Protein AF-A0A7H4MBS5-F1 (afdb_monomer_lite)

Sequence (198 aa):
MGRHHNPEFTMLEWYRPCYDMYRLINEVDDLLQQVLECQPAESLSYQQAFQRHLDIDPLSADKTQLREVAAKLDLSNIADTEEDRDTLLQLLFTMGVEPHIGKDRPTFIYHFPATQASLAQISPEDHRVAERFEVYYKGIELANGFHELTDAREQRLRFEQDNRKRAARGLPQQPIDKQPAGGTRGGPAGLLRRGAGR

Radius of gyration: 17.39 Å; chains: 1; bounding box: 42×38×39 Å

Foldseek 3Di:
DDLQDDPDFDKDKDWAFQDALVNVVVVVQVVCCVPVVADREAEDELQRLCCVFQVDGLLPDDLVRLLVSCVVLVNNVPSVPDPDSVVSSVVCCLRTRLVPPQERHKYKYAFDALLPQLQFDQDPVDNRTTQKIWIDHNSDTFKIKHQGDQPPVVNVVVLVVVQVVCVVVVHDRDDDDPDDPDDDDGGIIMMIGTDDND

Structure (mmCIF, N/CA/C/O backbone):
data_AF-A0A7H4MBS5-F1
#
_entry.id   AF-A0A7H4MBS5-F1
#
loop_
_atom_site.group_PDB
_atom_site.id
_atom_site.type_symbol
_atom_site.label_atom_id
_atom_site.label_alt_id
_atom_site.label_comp_id
_atom_site.label_asym_id
_atom_site.label_entity_id
_atom_site.label_seq_id
_atom_site.pdbx_PDB_ins_code
_atom_site.Cartn_x
_atom_site.Cartn_y
_atom_site.Cartn_z
_atom_site.occupancy
_atom_site.B_iso_or_equiv
_atom_site.auth_seq_id
_atom_site.auth_comp_id
_atom_site.auth_asym_id
_atom_site.auth_atom_id
_atom_site.pdbx_PDB_model_num
ATOM 1 N N . MET A 1 1 ? 12.861 -13.529 15.515 1.00 50.81 1 MET A N 1
ATOM 2 C CA . MET A 1 1 ? 11.433 -13.913 15.505 1.00 50.81 1 MET A CA 1
ATOM 3 C C . MET A 1 1 ? 10.664 -12.830 16.239 1.00 50.81 1 MET A C 1
ATOM 5 O O . MET A 1 1 ? 10.980 -12.583 17.395 1.00 50.81 1 MET A O 1
ATOM 9 N N . GLY A 1 2 ? 9.778 -12.101 15.558 1.00 58.81 2 GLY A N 1
ATOM 10 C CA . GLY A 1 2 ? 9.025 -10.988 16.154 1.00 58.81 2 GLY A CA 1
ATOM 11 C C . GLY A 1 2 ? 7.661 -11.434 16.682 1.00 58.81 2 GLY A C 1
ATOM 12 O O . GLY A 1 2 ? 7.166 -12.480 16.277 1.00 58.81 2 GLY A O 1
ATOM 13 N N . ARG A 1 3 ? 7.022 -10.606 17.522 1.00 68.88 3 ARG A N 1
ATOM 14 C CA . ARG A 1 3 ? 5.700 -10.862 18.143 1.00 68.88 3 ARG A CA 1
ATOM 15 C C . ARG A 1 3 ? 4.611 -11.302 17.157 1.00 68.88 3 ARG A C 1
ATOM 17 O O . ARG A 1 3 ? 3.683 -11.998 17.543 1.00 68.88 3 ARG A O 1
ATOM 24 N N . HIS A 1 4 ? 4.734 -10.901 15.896 1.00 71.94 4 HIS A N 1
ATOM 25 C CA . HIS A 1 4 ? 3.732 -11.135 14.867 1.00 71.94 4 HIS A CA 1
ATOM 26 C C . HIS A 1 4 ? 4.207 -12.055 13.724 1.00 71.94 4 HIS A C 1
ATOM 28 O O . HIS A 1 4 ? 3.550 -12.124 12.684 1.00 71.94 4 HIS A O 1
ATOM 34 N N . HIS A 1 5 ? 5.350 -12.731 13.865 1.00 70.44 5 HIS A N 1
ATOM 35 C CA . HIS A 1 5 ? 5.944 -13.540 12.797 1.00 70.44 5 HIS A CA 1
ATOM 36 C C . HIS A 1 5 ? 6.354 -14.919 13.315 1.00 70.44 5 HIS A C 1
ATOM 38 O O . HIS A 1 5 ? 7.262 -15.021 14.140 1.00 70.44 5 HIS A O 1
ATOM 44 N N . ASN A 1 6 ? 5.710 -15.960 12.784 1.00 73.75 6 ASN A N 1
ATOM 45 C CA . ASN A 1 6 ? 6.055 -17.363 13.001 1.00 73.75 6 ASN A CA 1
ATOM 46 C C . ASN A 1 6 ? 6.540 -17.958 11.661 1.00 73.75 6 ASN A C 1
ATOM 48 O O . ASN A 1 6 ? 5.945 -17.625 10.634 1.00 73.75 6 ASN A O 1
ATOM 52 N N . PRO A 1 7 ? 7.605 -18.787 11.626 1.00 77.75 7 PRO A N 1
ATOM 53 C CA . PRO A 1 7 ? 8.106 -19.384 10.383 1.00 77.75 7 PRO A CA 1
ATOM 54 C C . PRO A 1 7 ? 7.065 -20.258 9.677 1.00 77.75 7 PRO A C 1
ATOM 56 O O . PRO A 1 7 ? 7.097 -20.362 8.457 1.00 77.75 7 PRO A O 1
ATOM 59 N N . GLU A 1 8 ? 6.117 -20.816 10.430 1.00 82.50 8 GLU A N 1
ATOM 60 C CA . GLU A 1 8 ? 4.941 -21.510 9.911 1.00 82.50 8 GLU A CA 1
ATOM 61 C C . GLU A 1 8 ? 3.680 -20.769 10.366 1.00 82.50 8 GLU A C 1
ATOM 63 O O . GLU A 1 8 ? 3.522 -20.442 11.544 1.00 82.50 8 GLU A O 1
ATOM 68 N N . PHE A 1 9 ? 2.771 -20.483 9.441 1.00 81.44 9 PHE A N 1
ATOM 69 C CA . PHE A 1 9 ? 1.493 -19.841 9.734 1.00 81.44 9 PHE A CA 1
ATOM 70 C C . PHE A 1 9 ? 0.415 -20.417 8.819 1.00 81.44 9 PHE A C 1
ATOM 72 O O . PHE A 1 9 ? 0.700 -20.864 7.711 1.00 81.44 9 PHE A O 1
ATOM 79 N N . THR A 1 10 ? -0.831 -20.422 9.289 1.00 82.94 10 THR A N 1
ATOM 80 C CA . THR A 1 10 ? -1.974 -20.767 8.434 1.00 82.94 10 THR A CA 1
ATOM 81 C C . THR A 1 10 ? -2.349 -19.546 7.598 1.00 82.94 10 THR A C 1
ATOM 83 O O . THR A 1 10 ? -2.124 -18.412 8.016 1.00 82.94 10 THR A O 1
ATOM 86 N N . MET A 1 11 ? -2.849 -19.754 6.388 1.00 86.62 11 MET A N 1
ATOM 87 C CA . MET A 1 11 ? -3.176 -18.686 5.449 1.00 86.62 11 MET A CA 1
ATOM 88 C C . MET A 1 11 ? -4.535 -18.981 4.829 1.00 86.62 11 MET A C 1
ATOM 90 O O . MET A 1 11 ? -4.809 -20.126 4.474 1.00 86.62 11 MET A O 1
ATOM 94 N N . LEU A 1 12 ? -5.386 -17.962 4.730 1.00 87.75 12 LEU A N 1
ATOM 95 C CA . LEU A 1 12 ? -6.642 -18.039 3.996 1.00 87.75 12 LEU A CA 1
ATOM 96 C C . LEU A 1 12 ? -6.453 -17.284 2.683 1.00 87.75 12 LEU A C 1
ATOM 98 O O . LEU A 1 12 ? -6.251 -16.071 2.691 1.00 87.75 12 LEU A O 1
ATOM 102 N N . GLU A 1 13 ? -6.508 -18.012 1.576 1.00 88.88 13 GLU A N 1
ATOM 103 C CA . GLU A 1 13 ? -6.382 -17.459 0.234 1.00 88.88 13 GLU A CA 1
ATOM 104 C C . GLU A 1 13 ? -7.544 -17.930 -0.633 1.00 88.88 13 GLU A C 1
ATOM 106 O O . GLU A 1 13 ? -7.902 -19.111 -0.620 1.00 88.88 13 GLU A O 1
ATOM 111 N N . TRP A 1 14 ? -8.165 -17.001 -1.355 1.00 90.12 14 TRP A N 1
ATOM 112 C CA . TRP A 1 14 ? -9.220 -17.319 -2.310 1.00 90.12 14 TRP A CA 1
ATOM 113 C C . TRP A 1 14 ? -9.209 -16.357 -3.491 1.00 90.12 14 TRP A C 1
ATOM 115 O O . TRP A 1 14 ? -8.645 -15.264 -3.432 1.00 90.12 14 TRP A O 1
ATOM 125 N N . TYR A 1 15 ? -9.867 -16.796 -4.561 1.00 89.75 15 TYR A N 1
ATOM 126 C CA . TYR A 1 15 ? -9.920 -16.103 -5.838 1.00 89.75 15 TYR A CA 1
ATOM 127 C C . TYR A 1 15 ? -11.370 -15.914 -6.278 1.00 89.75 15 TYR A C 1
ATOM 129 O O . TYR A 1 15 ? -12.174 -16.852 -6.224 1.00 89.75 15 TYR A O 1
ATOM 137 N N . ARG A 1 16 ? -11.701 -14.711 -6.754 1.00 90.44 16 ARG A N 1
ATOM 138 C CA . ARG A 1 16 ? -13.018 -14.379 -7.311 1.00 90.44 16 ARG A CA 1
ATOM 139 C C . ARG A 1 16 ? -12.905 -14.010 -8.792 1.00 90.44 16 ARG A C 1
ATOM 141 O O . ARG A 1 16 ? -12.503 -12.891 -9.109 1.00 90.44 16 ARG A O 1
ATOM 148 N N . PRO A 1 17 ? -13.258 -14.921 -9.718 1.00 88.44 17 PRO A N 1
ATOM 149 C CA . PRO A 1 17 ? -13.357 -14.584 -11.134 1.00 88.44 17 PRO A CA 1
ATOM 150 C C . PRO A 1 17 ? -14.356 -13.446 -11.361 1.00 88.44 17 PRO A C 1
ATOM 152 O O . PRO A 1 17 ? -15.422 -13.420 -10.743 1.00 88.44 17 PRO A O 1
ATOM 155 N N . CYS A 1 18 ? -14.025 -12.533 -12.276 1.00 87.12 18 CYS A N 1
ATOM 156 C CA . CYS A 1 18 ? -14.874 -11.397 -12.661 1.00 87.12 18 CYS A CA 1
ATOM 157 C C . CYS A 1 18 ? -15.152 -10.373 -11.542 1.00 87.12 18 CYS A C 1
ATOM 159 O O . CYS A 1 18 ? -16.056 -9.547 -11.693 1.00 87.12 18 CYS A O 1
ATOM 161 N N . TYR A 1 19 ? -14.416 -10.419 -10.430 1.00 90.62 19 TYR A N 1
ATOM 162 C CA . TYR A 1 19 ? -14.436 -9.354 -9.430 1.00 90.62 19 TYR A CA 1
ATOM 163 C C . TYR A 1 19 ? -13.373 -8.317 -9.777 1.00 90.62 19 TYR A C 1
ATOM 165 O O . TYR A 1 19 ? -12.238 -8.670 -10.083 1.00 90.62 19 TYR A O 1
ATOM 173 N N . ASP A 1 20 ? -13.755 -7.046 -9.699 1.00 91.81 20 ASP A N 1
ATOM 174 C CA . ASP A 1 20 ? -12.794 -5.956 -9.580 1.00 91.81 20 ASP A CA 1
ATOM 175 C C . ASP A 1 20 ? -12.269 -5.866 -8.133 1.00 91.81 20 ASP A C 1
ATOM 177 O O . ASP A 1 20 ? -12.761 -6.538 -7.215 1.00 91.81 20 ASP A O 1
ATOM 181 N N . MET A 1 21 ? -11.258 -5.021 -7.928 1.00 94.19 21 MET A N 1
ATOM 182 C CA . MET A 1 21 ? -10.643 -4.807 -6.619 1.00 94.19 21 MET A CA 1
ATOM 183 C C . MET A 1 21 ? -11.664 -4.381 -5.549 1.00 94.19 21 MET A C 1
ATOM 185 O O . MET A 1 21 ? -11.605 -4.859 -4.418 1.00 94.19 21 MET A O 1
ATOM 189 N N . TYR A 1 22 ? -12.623 -3.518 -5.890 1.00 95.56 22 TYR A N 1
ATOM 190 C CA . TYR A 1 22 ? -13.582 -2.959 -4.933 1.00 95.56 22 TYR A CA 1
ATOM 191 C C . TYR A 1 22 ? -14.616 -3.984 -4.471 1.00 95.56 22 TYR A C 1
ATOM 193 O O . TYR A 1 22 ? -14.958 -4.033 -3.291 1.00 95.56 22 TYR A O 1
ATOM 201 N N . ARG A 1 23 ? -15.089 -4.849 -5.373 1.00 96.31 23 ARG A N 1
ATOM 202 C CA . ARG A 1 23 ? -15.963 -5.971 -5.008 1.00 96.31 23 ARG A CA 1
ATOM 203 C C . ARG A 1 23 ? -15.265 -6.940 -4.066 1.00 96.31 23 ARG A C 1
ATOM 205 O O . ARG A 1 23 ? -15.908 -7.437 -3.145 1.00 96.31 23 ARG A O 1
ATOM 212 N N . LEU A 1 24 ? -13.970 -7.190 -4.275 1.00 95.25 24 LEU A N 1
ATOM 213 C CA . LEU A 1 24 ? -13.194 -8.011 -3.351 1.00 95.25 24 LEU A CA 1
ATOM 214 C C . LEU A 1 24 ? -13.004 -7.307 -1.999 1.00 95.25 24 LEU A C 1
ATOM 216 O O . LEU A 1 24 ? -13.194 -7.953 -0.976 1.00 95.25 24 LEU A O 1
ATOM 220 N N . ILE A 1 25 ? -12.716 -5.999 -1.970 1.00 96.38 25 ILE A N 1
ATOM 221 C CA . ILE A 1 25 ? -12.652 -5.214 -0.720 1.00 96.38 25 ILE A CA 1
ATOM 222 C C . ILE A 1 25 ? -13.954 -5.351 0.080 1.00 96.38 25 ILE A C 1
ATOM 224 O O . ILE A 1 25 ? -13.894 -5.653 1.268 1.00 96.38 25 ILE A O 1
ATOM 228 N N . ASN A 1 26 ? -15.115 -5.206 -0.566 1.00 97.44 26 ASN A N 1
ATOM 229 C CA . ASN A 1 26 ? -16.414 -5.341 0.103 1.00 97.44 26 ASN A CA 1
ATOM 230 C C . ASN A 1 26 ? -16.619 -6.747 0.692 1.00 97.44 26 ASN A C 1
ATOM 232 O O . ASN A 1 26 ? -17.060 -6.878 1.827 1.00 97.44 26 ASN A O 1
ATOM 236 N N . GLU A 1 27 ? -16.251 -7.803 -0.042 1.00 97.00 27 GLU A N 1
ATOM 237 C CA . GLU A 1 27 ? -16.343 -9.178 0.469 1.00 97.00 27 GLU A CA 1
ATOM 238 C C . GLU A 1 27 ? -15.411 -9.416 1.670 1.00 97.00 27 GLU A C 1
ATOM 240 O O . GLU A 1 27 ? -15.764 -10.127 2.613 1.00 97.00 27 GLU A O 1
ATOM 245 N N . VAL A 1 28 ? -14.219 -8.815 1.658 1.00 96.44 28 VAL A N 1
ATOM 246 C CA . VAL A 1 28 ? -13.302 -8.875 2.802 1.00 96.44 28 VAL A CA 1
ATOM 247 C C . VAL A 1 28 ? -13.860 -8.092 3.985 1.00 96.44 28 VAL A C 1
ATOM 249 O O . VAL A 1 28 ? -13.758 -8.575 5.109 1.00 96.44 28 VAL A O 1
ATOM 252 N N . ASP A 1 29 ? -14.462 -6.925 3.759 1.00 97.88 29 ASP A N 1
ATOM 253 C CA . ASP A 1 29 ? -15.105 -6.137 4.812 1.00 97.88 29 ASP A CA 1
ATOM 254 C C . ASP A 1 29 ? -16.247 -6.922 5.479 1.00 97.88 29 ASP A C 1
ATOM 256 O O . ASP A 1 29 ? -16.271 -7.041 6.704 1.00 97.88 29 ASP A O 1
ATOM 260 N N . ASP A 1 30 ? -17.116 -7.565 4.692 1.00 97.88 30 ASP A N 1
ATOM 261 C CA . ASP A 1 30 ? -18.184 -8.435 5.205 1.00 97.88 30 ASP A CA 1
ATOM 262 C C . ASP A 1 30 ? -17.620 -9.569 6.082 1.00 97.88 30 ASP A C 1
ATOM 264 O O . ASP A 1 30 ? -18.109 -9.826 7.188 1.00 97.88 30 ASP A O 1
ATOM 268 N N . LEU A 1 31 ? -16.544 -10.226 5.628 1.00 96.50 31 LEU A N 1
ATOM 269 C CA . LEU A 1 31 ? -15.873 -11.276 6.397 1.00 96.50 31 LEU A CA 1
ATOM 270 C C . LEU A 1 31 ? -15.281 -10.739 7.709 1.00 96.50 31 LEU A C 1
ATOM 272 O O . LEU A 1 31 ? -15.396 -11.391 8.750 1.00 96.50 31 LEU A O 1
ATOM 276 N N . LEU A 1 32 ? -14.624 -9.576 7.672 1.00 96.00 32 LEU A N 1
ATOM 277 C CA . LEU A 1 32 ? -14.022 -8.963 8.856 1.00 96.00 32 LEU A CA 1
ATOM 278 C C . LEU A 1 32 ? -15.092 -8.566 9.872 1.00 96.00 32 LEU A C 1
ATOM 280 O O . LEU A 1 32 ? -14.932 -8.877 11.051 1.00 96.00 32 LEU A O 1
ATOM 284 N N . GLN A 1 33 ? -16.197 -7.968 9.429 1.00 97.50 33 GLN A N 1
ATOM 285 C CA . GLN A 1 33 ? -17.331 -7.639 10.294 1.00 97.50 33 GLN A CA 1
ATOM 286 C C . GLN A 1 33 ? -17.930 -8.894 10.934 1.00 97.50 33 GLN A C 1
ATOM 288 O O . GLN A 1 33 ? -18.164 -8.911 12.141 1.00 97.50 33 GLN A O 1
ATOM 293 N N . GLN A 1 34 ? -18.115 -9.969 10.162 1.00 97.38 34 GLN A N 1
ATOM 294 C CA . GLN A 1 34 ? -18.684 -11.216 10.673 1.00 97.38 34 GLN A CA 1
ATOM 295 C C . GLN A 1 34 ? -17.778 -11.909 11.702 1.00 97.38 34 GLN A C 1
ATOM 297 O O . GLN A 1 34 ? -18.274 -12.467 12.677 1.00 97.38 34 GLN A O 1
ATOM 302 N N . VAL A 1 35 ? -16.461 -11.924 11.479 1.00 96.19 35 VAL A N 1
ATOM 303 C CA . VAL A 1 35 ? -15.518 -12.677 12.327 1.00 96.19 35 VAL A CA 1
ATOM 304 C C . VAL A 1 35 ? -15.020 -11.857 13.518 1.00 96.19 35 VAL A C 1
ATOM 306 O O . VAL A 1 35 ? -14.762 -12.424 14.578 1.00 96.19 35 VAL A O 1
ATOM 309 N N . LEU A 1 36 ? -14.843 -10.545 13.349 1.00 94.88 36 LEU A N 1
ATOM 310 C CA . LEU A 1 36 ? -14.283 -9.656 14.372 1.00 94.88 36 LEU A CA 1
ATOM 311 C C . LEU A 1 36 ? -15.345 -8.836 15.115 1.00 94.88 36 LEU A C 1
ATOM 313 O O . LEU A 1 36 ? -14.981 -8.114 16.043 1.00 94.88 36 LEU A O 1
ATOM 317 N N . GLU A 1 37 ? -16.614 -8.912 14.697 1.00 95.69 37 GLU A N 1
ATOM 318 C CA . GLU A 1 37 ? -17.735 -8.129 15.241 1.00 95.69 37 GLU A CA 1
ATOM 319 C C . GLU A 1 37 ? -17.436 -6.615 15.267 1.00 95.69 37 GLU A C 1
ATOM 321 O O . GLU A 1 37 ? -17.775 -5.892 16.207 1.00 95.69 37 GLU A O 1
ATOM 326 N N . CYS A 1 38 ? -16.740 -6.124 14.237 1.00 95.56 38 CYS A N 1
ATOM 327 C CA . CYS A 1 38 ? -16.319 -4.731 14.127 1.00 95.56 38 CYS A CA 1
ATOM 328 C C . CYS A 1 38 ? -17.279 -3.887 13.274 1.00 95.56 38 CYS A C 1
ATOM 330 O O . CYS A 1 38 ? -18.164 -4.397 12.595 1.00 95.56 38 CYS A O 1
ATOM 332 N N . GLN A 1 39 ? -17.089 -2.566 13.308 1.00 97.12 39 GLN A N 1
ATOM 333 C CA . GLN A 1 39 ? -17.772 -1.646 12.394 1.00 97.12 39 GLN A CA 1
ATOM 334 C C . GLN A 1 39 ? -17.278 -1.837 10.946 1.00 97.12 39 GLN A C 1
ATOM 336 O O . GLN A 1 39 ? -16.140 -2.290 10.773 1.00 97.12 39 GLN A O 1
ATOM 341 N N . PRO A 1 40 ? -18.073 -1.425 9.936 1.00 98.12 40 PRO A N 1
ATOM 342 C CA . PRO A 1 40 ? -17.638 -1.397 8.543 1.00 98.12 40 PRO A CA 1
ATOM 343 C C . PRO A 1 40 ? -16.321 -0.649 8.376 1.00 98.12 40 PRO A C 1
ATOM 345 O O . PRO A 1 40 ? -16.096 0.385 9.028 1.00 98.12 40 PRO A O 1
ATOM 348 N N . ALA A 1 41 ? -15.462 -1.173 7.511 1.00 98.00 41 ALA A N 1
ATOM 349 C CA . ALA A 1 41 ? -14.137 -0.628 7.308 1.00 98.00 41 ALA A CA 1
ATOM 350 C C . ALA A 1 41 ? -14.163 0.775 6.683 1.00 98.00 41 ALA A C 1
ATOM 352 O O . ALA A 1 41 ? -15.051 1.158 5.922 1.00 98.00 41 ALA A O 1
ATOM 353 N N . GLU A 1 42 ? -13.135 1.560 6.987 1.00 97.94 42 GLU A N 1
ATOM 354 C CA . GLU A 1 42 ? -12.800 2.741 6.195 1.00 97.94 42 GLU A CA 1
ATOM 355 C C . GLU A 1 42 ? -11.952 2.326 4.988 1.00 97.94 42 GLU A C 1
ATOM 357 O O . GLU A 1 42 ? -11.174 1.379 5.073 1.00 97.94 42 GLU A O 1
ATOM 362 N N . SER A 1 43 ? -12.065 3.048 3.874 1.00 97.94 43 SER A N 1
ATOM 363 C CA . SER A 1 43 ? -11.209 2.856 2.700 1.00 97.94 43 SER A CA 1
ATOM 364 C C . SER A 1 43 ? -10.538 4.167 2.313 1.00 97.94 43 SER A C 1
ATOM 366 O O . SER A 1 43 ? -11.210 5.190 2.185 1.00 97.94 43 SER A O 1
ATOM 368 N N . LEU A 1 44 ? -9.221 4.131 2.109 1.00 98.12 44 LEU A N 1
ATOM 369 C CA . LEU A 1 44 ? -8.410 5.259 1.653 1.00 98.12 44 LEU A CA 1
ATOM 370 C C . LEU A 1 44 ? -7.496 4.809 0.520 1.00 98.12 44 LEU A C 1
ATOM 372 O O . LEU A 1 44 ? -6.912 3.727 0.582 1.00 98.12 44 LEU A O 1
ATOM 376 N N . SER A 1 45 ? -7.309 5.651 -0.495 1.00 98.56 45 SER A N 1
ATOM 377 C CA . SER A 1 45 ? -6.206 5.408 -1.423 1.00 98.56 45 SER A CA 1
ATOM 378 C C . SER A 1 45 ? -4.865 5.628 -0.715 1.00 98.56 45 SER A C 1
ATOM 380 O O . SER A 1 45 ? -4.763 6.415 0.230 1.00 98.56 45 SER A O 1
ATOM 382 N N . TYR A 1 46 ? -3.806 4.981 -1.198 1.00 98.56 46 TYR A N 1
ATOM 383 C CA . TYR A 1 46 ? -2.441 5.174 -0.714 1.00 98.56 46 TYR A CA 1
ATOM 384 C C . TYR A 1 46 ? -2.055 6.658 -0.745 1.00 98.56 46 TYR A C 1
ATOM 386 O O . TYR A 1 46 ? -1.502 7.194 0.213 1.00 98.56 46 TYR A O 1
ATOM 394 N N . GLN A 1 47 ? -2.444 7.352 -1.818 1.00 98.62 47 GLN A N 1
ATOM 395 C CA . GLN A 1 47 ? -2.254 8.791 -1.962 1.00 98.62 47 GLN A CA 1
ATOM 396 C C . GLN A 1 47 ? -2.969 9.587 -0.861 1.00 98.62 47 GLN A C 1
ATOM 398 O O . GLN A 1 47 ? -2.345 10.417 -0.204 1.00 98.62 47 GLN A O 1
ATOM 403 N N . GLN A 1 48 ? -4.256 9.312 -0.624 1.00 98.62 48 GLN A N 1
ATOM 404 C CA . GLN A 1 48 ? -5.042 9.992 0.409 1.00 98.62 48 GLN A CA 1
ATOM 405 C C . GLN A 1 48 ? -4.498 9.725 1.813 1.00 98.62 48 GLN A C 1
ATOM 407 O O . GLN A 1 48 ? -4.512 10.625 2.651 1.00 98.62 48 GLN A O 1
ATOM 412 N N . ALA A 1 49 ? -4.009 8.513 2.077 1.00 98.44 49 ALA A N 1
ATOM 413 C CA . ALA A 1 49 ? -3.435 8.153 3.366 1.00 98.44 49 ALA A CA 1
ATOM 414 C C . ALA A 1 49 ? -2.156 8.958 3.659 1.00 98.44 49 ALA A C 1
ATOM 416 O O . ALA A 1 49 ? -2.023 9.532 4.740 1.00 98.44 49 ALA A O 1
ATOM 417 N N . PHE A 1 50 ? -1.258 9.087 2.678 1.00 98.62 50 PHE A N 1
ATOM 418 C CA . PHE A 1 50 ? -0.076 9.945 2.804 1.00 98.62 50 PHE A CA 1
ATOM 419 C C . PHE A 1 50 ? -0.437 11.423 2.949 1.00 98.62 50 PHE A C 1
ATOM 421 O O . PHE A 1 50 ? 0.093 12.090 3.831 1.00 98.62 50 PHE A O 1
ATOM 428 N N . GLN A 1 51 ? -1.368 11.935 2.145 1.00 98.44 51 GLN A N 1
ATOM 429 C CA . GLN A 1 51 ? -1.794 13.333 2.250 1.00 98.44 51 GLN A CA 1
ATOM 430 C C . GLN A 1 51 ? -2.395 13.632 3.626 1.00 98.44 51 GLN A C 1
ATOM 432 O O . GLN A 1 51 ? -2.079 14.647 4.236 1.00 98.44 51 GLN A O 1
ATOM 437 N N . ARG A 1 52 ? -3.222 12.723 4.152 1.00 98.25 52 ARG A N 1
ATOM 438 C CA . ARG A 1 52 ? -3.881 12.889 5.451 1.00 98.25 52 ARG A CA 1
ATOM 439 C C . ARG A 1 52 ? -2.909 12.858 6.628 1.00 98.25 52 ARG A C 1
ATOM 441 O O . ARG A 1 52 ? -3.108 13.606 7.580 1.00 98.25 52 ARG A O 1
ATOM 448 N N . HIS A 1 53 ? -1.919 11.967 6.603 1.00 97.88 53 HIS A N 1
ATOM 449 C CA . HIS A 1 53 ? -1.076 11.699 7.774 1.00 97.88 53 HIS A CA 1
ATOM 450 C C . HIS A 1 53 ? 0.320 12.319 7.696 1.00 97.88 53 HIS A C 1
ATOM 452 O O . HIS A 1 53 ? 0.936 12.540 8.734 1.00 97.88 53 HIS A O 1
ATOM 458 N N . LEU A 1 54 ? 0.809 12.612 6.491 1.00 97.81 54 LEU A N 1
ATOM 459 C CA . LEU A 1 54 ? 2.170 13.087 6.238 1.00 97.81 54 LEU A CA 1
ATOM 460 C C . LEU A 1 54 ? 2.232 14.380 5.417 1.00 97.81 54 LEU A C 1
ATOM 462 O O . LEU A 1 54 ? 3.331 14.888 5.202 1.00 97.81 54 LEU A O 1
ATOM 466 N N . ASP A 1 55 ? 1.084 14.911 4.981 1.00 97.88 55 ASP A N 1
ATOM 467 C CA . ASP A 1 55 ? 0.979 16.149 4.195 1.00 97.88 55 ASP A CA 1
ATOM 468 C C . ASP A 1 55 ? 1.871 16.138 2.938 1.00 97.88 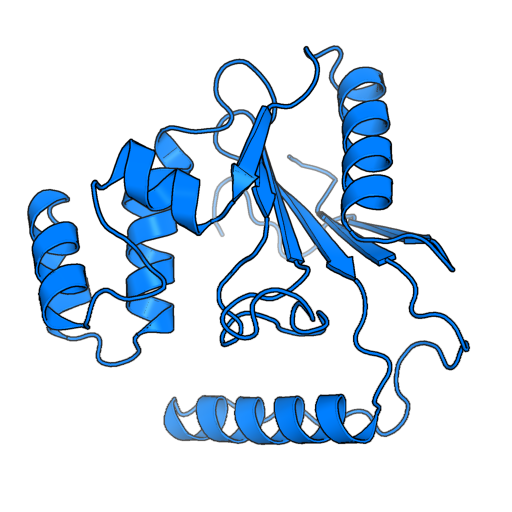55 ASP A C 1
ATOM 470 O O . ASP A 1 55 ? 2.556 17.102 2.597 1.00 97.88 55 ASP A O 1
ATOM 474 N N . ILE A 1 56 ? 1.913 14.989 2.258 1.00 98.00 56 ILE A N 1
ATOM 475 C CA . ILE A 1 56 ? 2.716 14.781 1.052 1.00 98.00 56 ILE A CA 1
ATOM 476 C C . ILE A 1 56 ? 1.967 13.901 0.053 1.00 98.00 56 ILE A C 1
ATOM 478 O O . ILE A 1 56 ? 1.219 13.002 0.431 1.00 98.00 56 ILE A O 1
ATOM 482 N N . ASP A 1 57 ? 2.177 14.147 -1.240 1.00 98.31 57 ASP A N 1
ATOM 483 C CA . ASP A 1 57 ? 1.666 13.288 -2.306 1.00 98.31 57 ASP A CA 1
ATOM 484 C C . ASP A 1 57 ? 2.728 12.242 -2.707 1.00 98.31 57 ASP A C 1
ATOM 486 O O . ASP A 1 57 ? 3.732 12.591 -3.337 1.00 98.31 57 ASP A O 1
ATOM 490 N N . PRO A 1 58 ? 2.523 10.947 -2.403 1.00 97.81 58 PRO A N 1
ATOM 491 C CA . PRO A 1 58 ? 3.498 9.898 -2.679 1.00 97.81 58 PRO A CA 1
ATOM 492 C C . PRO A 1 58 ? 3.628 9.580 -4.173 1.00 97.81 58 PRO A C 1
ATOM 494 O O . PRO A 1 58 ? 4.585 8.915 -4.571 1.00 97.81 58 PRO A O 1
ATOM 497 N N . LEU A 1 59 ? 2.694 10.031 -5.017 1.00 97.56 59 LEU A N 1
ATOM 498 C CA . LEU A 1 59 ? 2.719 9.774 -6.459 1.00 97.56 59 LEU A CA 1
ATOM 499 C C . LEU A 1 59 ? 3.486 10.847 -7.243 1.00 97.56 59 LEU A C 1
ATOM 501 O O . LEU A 1 59 ? 3.785 10.631 -8.418 1.00 97.56 59 LEU A O 1
ATOM 505 N N . SER A 1 60 ? 3.796 11.990 -6.623 1.00 97.06 60 SER A N 1
ATOM 506 C CA . SER A 1 60 ? 4.468 13.120 -7.283 1.00 97.06 60 SER A CA 1
ATOM 507 C C . SER A 1 60 ? 5.714 13.621 -6.556 1.00 97.06 60 SER A C 1
ATOM 509 O O . SER A 1 60 ? 6.639 14.077 -7.224 1.00 97.06 60 SER A O 1
ATOM 511 N N . ALA A 1 61 ? 5.780 13.503 -5.225 1.00 97.06 61 ALA A N 1
ATOM 512 C CA . ALA A 1 61 ? 6.906 14.012 -4.448 1.00 97.06 61 ALA A CA 1
ATOM 513 C C . ALA A 1 61 ? 8.226 13.351 -4.850 1.00 97.06 61 ALA A C 1
ATOM 515 O O . ALA A 1 61 ? 8.258 12.139 -5.031 1.00 97.06 61 ALA A O 1
ATOM 516 N N . ASP A 1 62 ? 9.327 14.087 -4.944 1.00 96.44 62 ASP A N 1
ATOM 517 C CA . ASP A 1 62 ? 10.643 13.517 -5.251 1.00 96.44 62 ASP A CA 1
ATOM 518 C C . ASP A 1 62 ? 11.327 12.886 -4.017 1.00 96.44 62 ASP A C 1
ATOM 520 O O . ASP A 1 62 ? 10.805 12.914 -2.903 1.00 96.44 62 ASP A O 1
ATOM 524 N N . LYS A 1 63 ? 12.507 12.272 -4.197 1.00 95.94 63 LYS A N 1
ATOM 525 C CA . LYS A 1 63 ? 13.245 11.642 -3.082 1.00 95.94 63 LYS A CA 1
ATOM 526 C C . LYS A 1 63 ? 13.666 12.642 -2.002 1.00 95.94 63 LYS A C 1
ATOM 528 O O . LYS A 1 63 ? 13.737 12.258 -0.839 1.00 95.94 63 LYS A O 1
ATOM 533 N N . THR A 1 64 ? 13.953 13.889 -2.365 1.00 96.31 64 THR A N 1
ATOM 534 C CA . THR A 1 64 ? 14.346 14.932 -1.411 1.00 96.31 64 THR A CA 1
ATOM 535 C C . THR A 1 64 ? 13.176 15.246 -0.487 1.00 96.31 64 THR A C 1
ATOM 537 O O . THR A 1 64 ? 13.322 15.164 0.728 1.00 96.31 64 THR A O 1
ATOM 540 N N . GLN A 1 65 ? 11.989 15.466 -1.054 1.00 97.56 65 GLN A N 1
ATOM 541 C CA . GLN A 1 65 ? 10.761 15.712 -0.295 1.00 97.56 65 GLN A CA 1
ATOM 542 C C . GLN A 1 65 ? 10.387 14.520 0.600 1.00 97.56 65 GLN A C 1
ATOM 544 O O . GLN A 1 65 ? 9.991 14.706 1.750 1.00 97.56 65 GLN A O 1
ATOM 549 N N . LEU A 1 66 ? 10.558 13.279 0.120 1.00 97.31 66 LEU A N 1
ATOM 550 C CA . LEU A 1 66 ? 10.343 12.092 0.958 1.00 97.31 66 LEU A CA 1
ATOM 551 C C . LEU A 1 66 ? 11.311 12.047 2.155 1.00 97.31 66 LEU A C 1
ATOM 553 O O . LEU A 1 66 ? 10.894 11.713 3.265 1.00 97.31 66 LEU A O 1
ATOM 557 N N . ARG A 1 67 ? 12.586 12.412 1.964 1.00 96.62 67 ARG A N 1
ATOM 558 C CA . ARG A 1 67 ? 13.574 12.474 3.057 1.00 96.62 67 ARG A CA 1
ATOM 559 C C . ARG A 1 67 ? 13.273 13.586 4.055 1.00 96.62 67 ARG A C 1
ATOM 561 O O . ARG A 1 67 ? 13.444 13.378 5.251 1.00 96.62 67 ARG A O 1
ATOM 568 N N . GLU A 1 68 ? 12.761 14.725 3.602 1.00 96.75 68 GLU A N 1
ATOM 569 C CA . GLU A 1 68 ? 12.307 15.795 4.498 1.00 96.75 68 GLU A CA 1
ATOM 570 C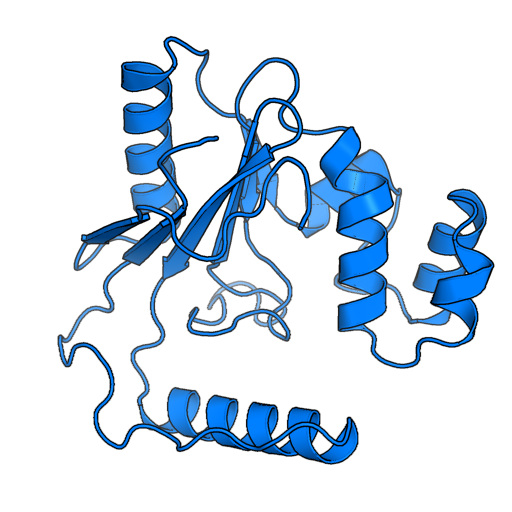 C . GLU A 1 68 ? 11.168 15.324 5.411 1.00 96.75 68 GLU A C 1
ATOM 572 O O . GLU A 1 68 ? 11.170 15.615 6.607 1.00 96.75 68 GLU A O 1
ATOM 577 N N . VAL A 1 69 ? 10.212 14.553 4.881 1.00 96.81 69 VAL A N 1
ATOM 578 C CA . VAL A 1 69 ? 9.159 13.935 5.702 1.00 96.81 69 VAL A CA 1
ATOM 579 C C . VAL A 1 69 ? 9.743 12.881 6.642 1.00 96.81 69 VAL A C 1
ATOM 581 O O . VAL A 1 69 ? 9.370 12.846 7.811 1.00 96.81 69 VAL A O 1
ATOM 584 N N . ALA A 1 70 ? 10.697 12.068 6.182 1.00 95.94 70 ALA A N 1
ATOM 585 C CA . ALA A 1 70 ? 11.360 11.077 7.029 1.00 95.94 70 ALA A CA 1
ATOM 586 C C . ALA A 1 70 ? 12.108 11.733 8.203 1.00 95.94 70 ALA A C 1
ATOM 588 O O . ALA A 1 70 ? 12.051 11.231 9.324 1.00 95.94 70 ALA A O 1
ATOM 589 N N . ALA A 1 71 ? 12.742 12.885 7.975 1.00 95.62 71 ALA A N 1
ATOM 590 C CA . ALA A 1 71 ? 13.399 13.662 9.020 1.00 95.62 71 ALA A CA 1
ATOM 591 C C . ALA A 1 71 ? 12.411 14.173 10.081 1.00 95.62 71 ALA A C 1
ATOM 593 O O . ALA A 1 71 ? 12.716 14.121 11.267 1.00 95.62 71 ALA A O 1
ATOM 594 N N . LYS A 1 72 ? 11.198 14.591 9.685 1.00 95.31 72 LYS A N 1
ATOM 595 C CA . LYS A 1 72 ? 10.130 14.990 10.629 1.00 95.31 72 LYS A CA 1
ATOM 596 C C . LYS A 1 72 ? 9.642 13.837 11.517 1.00 95.31 72 LYS A C 1
ATOM 598 O O . LYS A 1 72 ? 9.028 14.095 12.547 1.00 95.31 72 LYS A O 1
ATOM 603 N N . LEU A 1 73 ? 9.881 12.593 11.104 1.00 94.00 73 LEU A N 1
ATOM 604 C CA . LEU A 1 73 ? 9.541 11.374 11.841 1.00 94.00 73 LEU A CA 1
ATOM 605 C C . LEU A 1 73 ? 10.744 10.790 12.609 1.00 94.00 73 LEU A C 1
ATOM 607 O O . LEU A 1 73 ? 10.650 9.668 13.102 1.00 94.00 73 LEU A O 1
ATOM 611 N N . ASP A 1 74 ? 11.870 11.511 12.677 1.00 94.81 74 ASP A N 1
ATOM 612 C CA . ASP A 1 74 ? 13.141 11.055 13.261 1.00 94.81 74 ASP A CA 1
ATOM 613 C C . ASP A 1 74 ? 13.733 9.794 12.583 1.00 94.81 74 ASP A C 1
ATOM 615 O O . ASP A 1 74 ? 14.363 8.954 13.227 1.00 94.81 74 ASP A O 1
ATOM 619 N N . LEU A 1 75 ? 13.560 9.658 11.259 1.00 92.94 75 LEU A N 1
ATOM 620 C CA . LEU A 1 75 ? 14.012 8.500 10.459 1.00 92.94 75 LEU A CA 1
ATOM 621 C C . LEU A 1 75 ? 15.203 8.797 9.530 1.00 92.94 75 LEU A C 1
ATOM 623 O O . LEU A 1 75 ? 15.530 7.983 8.659 1.00 92.94 75 LEU A O 1
ATOM 627 N N . SER A 1 76 ? 15.862 9.951 9.686 1.00 90.00 76 SER A N 1
ATOM 628 C CA . SER A 1 76 ? 16.989 10.380 8.834 1.00 90.00 76 SER A CA 1
ATOM 629 C C . SER A 1 76 ? 18.130 9.363 8.785 1.00 90.00 76 SER A C 1
ATOM 631 O O . SER A 1 76 ? 18.719 9.136 7.733 1.00 90.00 76 SER A O 1
ATOM 633 N N . ASN A 1 77 ? 18.392 8.668 9.896 1.00 88.69 77 ASN A N 1
ATOM 634 C CA . ASN A 1 77 ? 19.433 7.642 9.993 1.00 88.69 77 ASN A CA 1
ATOM 635 C C . ASN A 1 77 ? 19.280 6.499 8.974 1.00 88.69 77 ASN A C 1
ATOM 637 O O . ASN A 1 77 ? 20.273 5.869 8.623 1.00 88.69 77 ASN A O 1
ATOM 641 N N . ILE A 1 78 ? 18.053 6.217 8.532 1.00 87.75 78 ILE A N 1
ATOM 642 C CA . ILE A 1 78 ? 17.757 5.204 7.514 1.00 87.75 78 ILE A CA 1
ATOM 643 C C . ILE A 1 78 ? 17.549 5.891 6.159 1.00 87.75 78 ILE A C 1
ATOM 645 O O . ILE A 1 78 ? 18.158 5.501 5.162 1.00 87.75 78 ILE A O 1
ATOM 649 N N . ALA A 1 79 ? 16.724 6.941 6.126 1.00 89.31 79 ALA A N 1
ATOM 650 C CA . ALA A 1 79 ? 16.267 7.574 4.892 1.00 89.31 79 ALA A CA 1
ATOM 651 C C . ALA A 1 79 ? 17.372 8.306 4.106 1.00 89.31 79 ALA A C 1
ATOM 653 O O . ALA A 1 79 ? 17.327 8.332 2.873 1.00 89.31 79 ALA A O 1
ATOM 654 N N . ASP A 1 80 ? 18.378 8.869 4.781 1.00 87.31 80 ASP A N 1
ATOM 655 C CA . ASP A 1 80 ? 19.440 9.639 4.116 1.00 87.31 80 ASP A CA 1
ATOM 656 C C . ASP A 1 80 ? 20.342 8.755 3.248 1.00 87.31 80 ASP A C 1
ATOM 658 O O . ASP A 1 80 ? 20.878 9.210 2.239 1.00 87.31 80 ASP A O 1
ATOM 662 N N . THR A 1 81 ? 20.481 7.481 3.618 1.00 89.06 81 THR A N 1
ATOM 663 C CA . THR A 1 81 ? 21.302 6.502 2.887 1.00 89.06 81 THR A CA 1
ATOM 664 C C . THR A 1 81 ? 20.512 5.668 1.882 1.00 89.06 81 THR A C 1
ATOM 666 O O . THR A 1 81 ? 21.108 4.944 1.085 1.00 89.06 81 THR A O 1
ATOM 669 N N . GLU A 1 82 ? 19.181 5.752 1.915 1.00 91.62 82 GLU A N 1
ATOM 670 C CA . GLU A 1 82 ? 18.313 4.977 1.036 1.00 91.62 82 GLU A CA 1
ATOM 671 C C . GLU A 1 82 ? 18.123 5.693 -0.303 1.00 91.62 82 GLU A C 1
ATOM 673 O O . GLU A 1 82 ? 17.699 6.846 -0.357 1.00 91.62 82 GLU A O 1
ATOM 678 N N . GLU A 1 83 ? 18.411 4.996 -1.398 1.00 91.62 83 GLU A N 1
ATOM 679 C CA . GLU A 1 83 ? 18.351 5.535 -2.759 1.00 91.62 83 GLU A CA 1
ATOM 680 C C . GLU A 1 83 ? 17.157 5.016 -3.565 1.00 91.62 83 GLU A C 1
ATOM 682 O O . GLU A 1 83 ? 16.782 5.626 -4.578 1.00 91.62 83 GLU A O 1
ATOM 687 N N . ASP A 1 84 ? 16.549 3.923 -3.111 1.00 92.12 84 ASP A N 1
ATOM 688 C CA . ASP A 1 84 ? 15.351 3.325 -3.671 1.00 92.12 84 ASP A CA 1
ATOM 689 C C . ASP A 1 84 ? 14.105 4.072 -3.176 1.00 92.12 84 ASP A C 1
ATOM 691 O O . ASP A 1 84 ? 13.799 4.150 -1.983 1.00 92.12 84 ASP A O 1
ATOM 695 N N . ARG A 1 85 ? 13.368 4.648 -4.130 1.00 94.75 85 ARG A N 1
ATOM 696 C CA . ARG A 1 85 ? 12.145 5.401 -3.847 1.00 94.75 85 ARG A CA 1
ATOM 697 C C . ARG A 1 85 ? 11.086 4.543 -3.154 1.00 94.75 85 ARG A C 1
ATOM 699 O O . ARG A 1 85 ? 10.403 5.053 -2.269 1.00 94.75 85 ARG A O 1
ATOM 706 N N . ASP A 1 86 ? 10.920 3.288 -3.568 1.00 94.06 86 ASP A N 1
ATOM 707 C CA . ASP A 1 86 ? 9.887 2.420 -3.005 1.00 94.06 86 ASP A CA 1
ATOM 708 C C . ASP A 1 86 ? 10.221 2.068 -1.560 1.00 94.06 86 ASP A C 1
ATOM 710 O O . ASP A 1 86 ? 9.321 2.067 -0.723 1.00 94.06 86 ASP A O 1
ATOM 714 N N . THR A 1 87 ? 11.502 1.859 -1.242 1.00 93.75 87 THR A N 1
ATOM 715 C CA . THR A 1 87 ? 11.932 1.652 0.144 1.00 93.75 87 THR A CA 1
ATOM 716 C C . THR A 1 87 ? 11.660 2.887 1.013 1.00 93.75 87 THR A C 1
ATOM 718 O O . THR A 1 87 ? 11.167 2.740 2.130 1.00 93.75 87 THR A O 1
ATOM 721 N N . LEU A 1 88 ? 11.902 4.107 0.509 1.00 96.50 88 LEU A N 1
ATOM 722 C CA . LEU A 1 88 ? 11.542 5.343 1.226 1.00 96.50 88 LEU A CA 1
ATOM 723 C C . LEU A 1 88 ? 10.030 5.442 1.467 1.00 96.50 88 LEU A C 1
ATOM 725 O O . LEU A 1 88 ? 9.600 5.730 2.582 1.00 96.50 88 LEU A O 1
ATOM 729 N N . LEU A 1 89 ? 9.219 5.178 0.441 1.00 97.75 89 LEU A N 1
ATOM 730 C CA . LEU A 1 89 ? 7.760 5.170 0.563 1.00 97.75 89 LEU A CA 1
ATOM 731 C C . LEU A 1 89 ? 7.285 4.114 1.567 1.00 97.75 89 LEU A C 1
ATOM 733 O O . LEU A 1 89 ? 6.434 4.405 2.402 1.00 97.75 89 LEU A O 1
ATOM 737 N N . GLN A 1 90 ? 7.861 2.913 1.542 1.00 95.62 90 GLN A N 1
ATOM 738 C CA . GLN A 1 90 ? 7.537 1.856 2.497 1.00 95.62 90 GLN A CA 1
ATOM 739 C C . GLN A 1 90 ? 7.896 2.258 3.933 1.00 95.62 90 GLN A C 1
ATOM 741 O O . GLN A 1 90 ? 7.090 2.051 4.841 1.00 95.62 90 GLN A O 1
ATOM 746 N N . LEU A 1 91 ? 9.068 2.865 4.143 1.00 95.88 91 LEU A N 1
ATOM 747 C CA . LEU A 1 91 ? 9.492 3.376 5.447 1.00 95.88 91 LEU A CA 1
ATOM 748 C C . LEU A 1 91 ? 8.506 4.428 5.976 1.00 95.88 91 LEU A C 1
ATOM 750 O O . LEU A 1 91 ? 8.040 4.321 7.110 1.00 95.88 91 LEU A O 1
ATOM 754 N N . LEU A 1 92 ? 8.151 5.411 5.144 1.00 97.69 92 LEU A N 1
ATOM 755 C CA . LEU A 1 92 ? 7.200 6.466 5.501 1.00 97.69 92 LEU A CA 1
ATOM 756 C C . LEU A 1 92 ? 5.798 5.925 5.765 1.00 97.69 92 LEU A C 1
ATOM 758 O O . LEU A 1 92 ? 5.143 6.361 6.705 1.00 97.69 92 LEU A O 1
ATOM 762 N N . PHE A 1 93 ? 5.338 4.962 4.973 1.00 97.75 93 PHE A N 1
ATOM 763 C CA . PHE A 1 93 ? 4.044 4.335 5.196 1.00 97.75 93 PHE A CA 1
ATOM 764 C C . PHE A 1 93 ? 4.026 3.577 6.531 1.00 97.75 93 PHE A C 1
ATOM 766 O O . PHE A 1 93 ? 3.173 3.845 7.375 1.00 97.75 93 PHE A O 1
ATOM 773 N N . THR A 1 94 ? 5.026 2.726 6.773 1.00 95.00 94 THR A N 1
ATOM 774 C CA . THR A 1 94 ? 5.129 1.900 7.991 1.00 95.00 94 THR A CA 1
ATOM 775 C C . THR A 1 94 ? 5.237 2.748 9.258 1.00 95.00 94 THR A C 1
ATOM 777 O O . THR A 1 94 ? 4.629 2.443 10.279 1.00 95.00 94 THR A O 1
ATOM 780 N N . MET A 1 95 ? 6.023 3.824 9.216 1.00 96.06 95 MET A N 1
ATOM 781 C CA . MET A 1 95 ? 6.307 4.634 10.406 1.00 96.06 95 MET A CA 1
ATOM 782 C C . MET A 1 95 ? 5.365 5.831 10.559 1.00 96.06 95 MET A C 1
ATOM 784 O O . MET A 1 95 ? 5.165 6.323 11.666 1.00 96.06 95 MET A O 1
ATOM 788 N N . GLY A 1 96 ? 4.800 6.315 9.457 1.00 96.31 96 GLY A N 1
ATOM 789 C CA . GLY A 1 96 ? 4.047 7.562 9.393 1.00 96.31 96 GLY A CA 1
ATOM 790 C C . GLY A 1 96 ? 2.553 7.395 9.129 1.00 96.31 96 GLY A C 1
ATOM 791 O O . GLY A 1 96 ? 1.762 8.219 9.582 1.00 96.31 96 GLY A O 1
ATOM 792 N N . VAL A 1 97 ? 2.136 6.323 8.451 1.00 97.69 97 VAL A N 1
ATOM 793 C CA . VAL A 1 97 ? 0.728 6.075 8.098 1.00 97.69 97 VAL A CA 1
ATOM 794 C C . VAL A 1 97 ? 0.139 4.934 8.926 1.00 97.69 97 VAL A C 1
ATOM 796 O O . VAL A 1 97 ? -0.851 5.153 9.624 1.00 97.69 97 VAL A O 1
ATOM 799 N N . GLU A 1 98 ? 0.756 3.747 8.913 1.00 96.19 98 GLU A N 1
ATOM 800 C CA . GLU A 1 98 ? 0.258 2.552 9.619 1.00 96.19 98 GLU A CA 1
ATOM 801 C C . GLU A 1 98 ? -0.095 2.798 11.101 1.00 96.19 98 GLU A C 1
ATOM 803 O O . GLU A 1 98 ? -1.157 2.342 11.534 1.00 96.19 98 GLU A O 1
ATOM 808 N N . PRO A 1 99 ? 0.684 3.571 11.893 1.00 96.06 99 PRO A N 1
ATOM 809 C CA . PRO A 1 99 ? 0.364 3.819 13.301 1.00 96.06 99 PRO A CA 1
ATOM 810 C C . PRO A 1 99 ? -0.889 4.677 13.527 1.00 96.06 99 PRO A C 1
ATOM 812 O O . PRO A 1 99 ? -1.333 4.832 14.670 1.00 96.06 99 PRO A O 1
ATOM 815 N N . HIS A 1 100 ? -1.450 5.274 12.473 1.00 96.94 100 HIS A N 1
ATOM 816 C CA . HIS A 1 100 ? -2.576 6.207 12.535 1.00 96.94 100 HIS A CA 1
ATOM 817 C C . HIS A 1 100 ? -3.883 5.643 11.969 1.00 96.94 100 HIS A C 1
ATOM 819 O O . HIS A 1 100 ? -4.934 6.230 12.223 1.00 96.94 100 HIS A O 1
ATOM 825 N N . ILE A 1 101 ? -3.842 4.504 11.277 1.00 97.94 101 ILE A N 1
ATOM 826 C CA . ILE A 1 101 ? -5.005 3.866 10.648 1.00 97.94 101 ILE A CA 1
ATOM 827 C C . ILE A 1 101 ? -5.455 2.619 11.417 1.00 97.94 101 ILE A C 1
ATOM 829 O O . ILE A 1 101 ? -4.749 2.108 12.287 1.00 97.94 101 ILE A O 1
ATOM 833 N N . GLY A 1 102 ? -6.657 2.123 11.122 1.00 96.75 102 GLY A N 1
ATOM 834 C CA . GLY A 1 102 ? -7.116 0.833 11.629 1.00 96.75 102 GLY A CA 1
ATOM 835 C C . GLY A 1 102 ? -7.338 0.768 13.145 1.00 96.75 102 GLY A C 1
ATOM 836 O O . GLY A 1 102 ? -7.350 -0.330 13.692 1.00 96.75 102 GLY A O 1
ATOM 837 N N . LYS A 1 103 ? -7.444 1.894 13.867 1.00 95.75 103 LYS A N 1
ATOM 838 C CA . LYS A 1 103 ? -7.535 1.891 15.344 1.00 95.75 103 LYS A CA 1
ATOM 839 C C . LYS A 1 103 ? -8.896 1.408 15.844 1.00 95.75 103 LYS A C 1
ATOM 841 O O . LYS A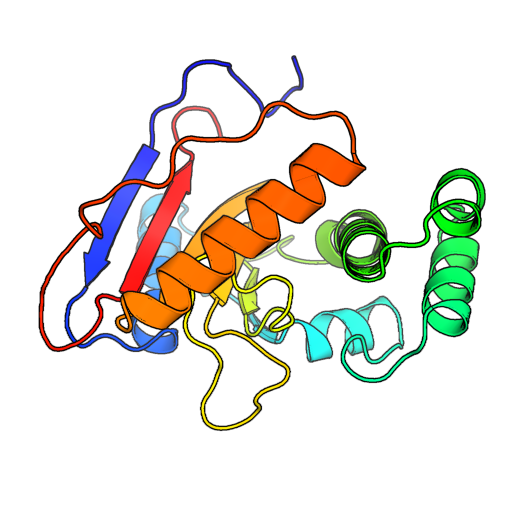 1 103 ? -8.967 0.411 16.561 1.00 95.75 103 LYS A O 1
ATOM 846 N N . ASP A 1 104 ? -9.961 2.091 15.432 1.00 95.19 104 ASP A N 1
ATOM 847 C CA . ASP A 1 104 ? -11.323 1.835 15.924 1.00 95.19 104 ASP A CA 1
ATOM 848 C C . ASP A 1 104 ? -12.087 0.836 15.040 1.00 95.19 104 ASP A C 1
ATOM 850 O O . ASP A 1 104 ? -12.811 -0.031 15.534 1.00 95.19 104 ASP A O 1
ATOM 854 N N . ARG A 1 105 ? -11.857 0.896 13.725 1.00 97.25 105 ARG A N 1
ATOM 855 C CA . ARG A 1 105 ? -12.404 -0.004 12.694 1.00 97.25 105 ARG A CA 1
ATOM 856 C C . ARG A 1 105 ? -11.312 -0.390 11.692 1.00 97.25 105 ARG A C 1
ATOM 858 O O . ARG A 1 105 ? -10.318 0.337 11.630 1.00 97.25 105 ARG A O 1
ATOM 865 N N . PRO A 1 106 ? -11.459 -1.484 10.923 1.00 98.12 106 PRO A N 1
ATOM 866 C CA . PRO A 1 106 ? -10.497 -1.828 9.882 1.00 98.12 106 PRO A CA 1
ATOM 867 C C . PRO A 1 106 ? -10.327 -0.688 8.872 1.00 98.12 106 PRO A C 1
ATOM 869 O O . PRO A 1 106 ? -11.262 0.070 8.607 1.00 98.12 106 PRO A O 1
ATOM 872 N N . THR A 1 107 ? -9.130 -0.560 8.310 1.00 98.62 107 THR A N 1
ATOM 873 C CA . THR A 1 107 ? -8.837 0.418 7.260 1.00 98.62 107 THR A CA 1
ATOM 874 C C . THR A 1 107 ? -8.199 -0.282 6.075 1.00 98.62 107 THR A C 1
ATOM 876 O O . THR A 1 107 ? -7.114 -0.851 6.197 1.00 98.62 107 THR A O 1
ATOM 879 N N . PHE A 1 108 ? -8.870 -0.217 4.931 1.00 98.50 108 PHE A N 1
ATOM 880 C CA . PHE A 1 108 ? -8.314 -0.596 3.644 1.00 98.50 108 PHE A CA 1
ATOM 881 C C . PHE A 1 108 ? -7.477 0.550 3.089 1.00 98.50 108 PHE A C 1
ATOM 883 O O . PHE A 1 108 ? -7.948 1.685 2.989 1.00 98.50 108 PHE A O 1
ATOM 890 N N . ILE A 1 109 ? -6.253 0.232 2.688 1.00 98.50 109 ILE A N 1
ATOM 891 C CA . ILE A 1 109 ? -5.404 1.094 1.874 1.00 98.50 109 ILE A CA 1
ATOM 892 C C . ILE A 1 109 ? -5.341 0.472 0.489 1.00 98.50 109 ILE A C 1
ATOM 894 O O . ILE A 1 109 ? -4.942 -0.679 0.372 1.00 98.50 109 ILE A O 1
ATOM 898 N N . TYR A 1 110 ? -5.749 1.195 -0.551 1.00 98.06 110 TYR A N 1
ATOM 899 C CA . TYR A 1 110 ? -5.765 0.695 -1.931 1.00 98.06 110 TYR A CA 1
ATOM 900 C C . TYR A 1 110 ? -5.011 1.622 -2.890 1.00 98.06 110 TYR A C 1
ATOM 902 O O . TYR A 1 110 ? -4.636 2.729 -2.514 1.00 98.06 110 TYR A O 1
ATOM 910 N N . HIS A 1 111 ? -4.787 1.203 -4.137 1.00 98.06 111 HIS A N 1
ATOM 911 C CA . HIS A 1 111 ? -4.048 1.999 -5.132 1.00 98.06 111 HIS A CA 1
ATOM 912 C C . HIS A 1 111 ? -2.607 2.316 -4.707 1.00 98.06 111 HIS A C 1
ATOM 914 O O . HIS A 1 111 ? -2.158 3.462 -4.754 1.00 98.06 111 HIS A O 1
ATOM 920 N N . PHE A 1 112 ? -1.870 1.280 -4.300 1.00 97.88 112 PHE A N 1
ATOM 921 C CA . PHE A 1 112 ? -0.424 1.376 -4.080 1.00 97.88 112 PHE A CA 1
ATOM 922 C C . PHE A 1 112 ? 0.304 1.833 -5.355 1.00 97.88 112 PHE A C 1
ATOM 924 O O . PHE A 1 112 ? -0.201 1.587 -6.453 1.00 97.88 112 PHE A O 1
ATOM 931 N N . PRO A 1 113 ? 1.495 2.454 -5.252 1.00 97.50 113 PRO A N 1
ATOM 932 C CA . PRO A 1 113 ? 2.285 2.835 -6.419 1.00 97.50 113 PRO A CA 1
ATOM 933 C C . PRO A 1 113 ? 2.489 1.661 -7.387 1.00 97.50 113 PRO A C 1
ATOM 935 O O . PRO A 1 113 ? 2.720 0.530 -6.964 1.00 97.50 113 PRO A O 1
ATOM 938 N N . ALA A 1 114 ? 2.458 1.927 -8.692 1.00 94.62 114 ALA A N 1
ATOM 939 C CA . ALA A 1 114 ? 2.621 0.923 -9.748 1.00 94.62 114 ALA A CA 1
ATOM 940 C C . ALA A 1 114 ? 3.937 0.132 -9.627 1.00 94.62 114 ALA A C 1
ATOM 942 O O . ALA A 1 114 ? 4.011 -1.048 -9.960 1.00 94.62 114 ALA A O 1
ATOM 943 N N . THR A 1 115 ? 4.982 0.760 -9.093 1.00 91.69 115 THR A N 1
ATOM 944 C CA . THR A 1 115 ? 6.274 0.126 -8.796 1.00 91.69 115 THR A CA 1
ATOM 945 C C . THR A 1 115 ? 6.192 -0.935 -7.690 1.00 91.69 115 THR A C 1
ATOM 947 O O . THR A 1 115 ? 7.042 -1.823 -7.627 1.00 91.69 115 THR A O 1
ATOM 950 N N . GLN A 1 116 ? 5.133 -0.893 -6.877 1.00 91.19 116 GLN A N 1
ATOM 951 C CA . GLN A 1 116 ? 4.788 -1.833 -5.807 1.00 91.19 116 GLN A CA 1
ATOM 952 C C . GLN A 1 116 ? 3.593 -2.730 -6.183 1.00 91.19 116 GLN A C 1
ATOM 954 O O . GLN A 1 116 ? 2.935 -3.300 -5.311 1.00 91.19 116 GLN A O 1
ATOM 959 N N . ALA A 1 117 ? 3.298 -2.860 -7.482 1.00 86.44 117 ALA A N 1
ATOM 960 C CA . ALA A 1 117 ? 2.167 -3.645 -7.969 1.00 86.44 117 ALA A CA 1
ATOM 961 C C . ALA A 1 117 ? 2.294 -5.143 -7.667 1.00 86.44 117 ALA A C 1
ATOM 963 O O . ALA A 1 117 ? 1.280 -5.817 -7.531 1.00 86.44 117 ALA A O 1
ATOM 964 N N . SER A 1 118 ? 3.512 -5.687 -7.552 1.00 81.94 118 SER A N 1
ATOM 965 C CA . SER A 1 118 ? 3.724 -7.138 -7.451 1.00 81.94 118 SER A CA 1
ATOM 966 C C . SER A 1 118 ? 3.010 -7.864 -8.612 1.00 81.94 118 SER A C 1
ATOM 968 O O . SER A 1 118 ? 3.312 -7.595 -9.781 1.00 81.94 118 SER A O 1
ATOM 970 N N . LEU A 1 119 ? 2.035 -8.726 -8.313 1.00 85.94 119 LEU A N 1
ATOM 971 C CA . LEU A 1 119 ? 1.192 -9.448 -9.271 1.00 85.94 119 LEU A CA 1
ATOM 972 C C . LEU A 1 119 ? -0.102 -8.703 -9.646 1.00 85.94 119 LEU A C 1
ATOM 974 O O . LEU A 1 119 ? -0.873 -9.203 -10.454 1.00 85.94 119 LEU A O 1
ATOM 978 N N . ALA A 1 120 ? -0.337 -7.505 -9.112 1.00 89.25 120 ALA A N 1
ATOM 979 C CA . ALA A 1 120 ? -1.522 -6.707 -9.407 1.00 89.25 120 ALA A CA 1
ATOM 980 C C . ALA A 1 120 ? -1.473 -6.060 -10.801 1.00 89.25 120 ALA A C 1
ATOM 982 O O . ALA A 1 120 ? -0.409 -5.647 -11.283 1.00 89.25 120 ALA A O 1
ATOM 983 N N . GLN A 1 121 ? -2.637 -5.884 -11.423 1.00 92.19 121 GLN A N 1
ATOM 984 C CA . GLN A 1 121 ? -2.797 -5.028 -12.597 1.00 92.19 121 GLN A CA 1
ATOM 985 C C . GLN A 1 121 ? -2.478 -3.565 -12.260 1.00 92.19 121 GLN A C 1
ATOM 987 O O . GLN A 1 121 ? -2.693 -3.101 -11.139 1.00 92.19 121 GLN A O 1
ATOM 992 N N . ILE A 1 122 ? -1.958 -2.830 -13.244 1.00 94.69 122 ILE A N 1
ATOM 993 C CA . ILE A 1 122 ? -1.884 -1.367 -13.170 1.00 94.69 122 ILE A CA 1
ATOM 994 C C . ILE A 1 122 ? -3.278 -0.807 -13.433 1.00 94.69 122 ILE A C 1
ATOM 996 O O . ILE A 1 122 ? -3.978 -1.308 -14.314 1.00 94.69 122 ILE A O 1
ATOM 1000 N N . SER A 1 123 ? -3.675 0.217 -12.678 1.00 95.06 123 SER A N 1
ATOM 1001 C CA . SER A 1 123 ? -4.987 0.831 -12.859 1.00 95.06 123 SER A CA 1
ATOM 1002 C C . SER A 1 123 ? -5.106 1.430 -14.268 1.00 95.06 123 SER A C 1
ATOM 1004 O O . SER A 1 123 ? -4.208 2.160 -14.702 1.00 95.06 123 SER A O 1
ATOM 1006 N N . PRO A 1 124 ? -6.211 1.165 -14.989 1.00 91.88 124 PRO A N 1
ATOM 1007 C CA . PRO A 1 124 ? -6.453 1.766 -16.297 1.00 91.88 124 PRO A CA 1
ATOM 1008 C C . PRO A 1 124 ? -6.780 3.266 -16.207 1.00 91.88 124 PRO A C 1
ATOM 1010 O O . PRO A 1 124 ? -6.656 3.976 -17.206 1.00 91.88 124 PRO A O 1
ATOM 1013 N N . GLU A 1 125 ? -7.196 3.754 -15.033 1.00 94.75 125 GLU A N 1
ATOM 1014 C CA . GLU A 1 125 ? -7.572 5.154 -14.804 1.00 94.75 125 GLU A CA 1
ATOM 1015 C C . GLU A 1 125 ? -6.363 6.026 -14.431 1.00 94.75 125 GLU A C 1
ATOM 1017 O O . GLU A 1 125 ? -6.198 7.120 -14.972 1.00 94.75 125 GLU A O 1
ATOM 1022 N N . ASP A 1 126 ? -5.478 5.531 -13.558 1.00 96.19 126 ASP A N 1
ATOM 1023 C CA . ASP A 1 126 ? -4.214 6.186 -13.204 1.00 96.19 126 ASP A CA 1
ATOM 1024 C C . ASP A 1 126 ? -3.058 5.179 -13.239 1.00 96.19 126 ASP A C 1
ATOM 1026 O O . ASP A 1 126 ? -2.851 4.384 -12.326 1.00 96.19 126 ASP A O 1
ATOM 1030 N N . HIS A 1 127 ? -2.236 5.265 -14.284 1.00 95.94 127 HIS A N 1
ATOM 1031 C CA . HIS A 1 127 ? -1.137 4.327 -14.528 1.00 95.94 127 HIS A CA 1
ATOM 1032 C C . HIS A 1 127 ? -0.009 4.411 -13.484 1.00 95.94 127 HIS A C 1
ATOM 1034 O O . HIS A 1 127 ? 0.935 3.620 -13.520 1.00 95.94 127 HIS A O 1
ATOM 1040 N N . ARG A 1 128 ? -0.067 5.381 -12.562 1.00 96.62 128 ARG A N 1
ATOM 1041 C CA . ARG A 1 128 ? 0.881 5.505 -11.449 1.00 96.62 128 ARG A CA 1
ATOM 1042 C C . ARG A 1 128 ? 0.548 4.573 -10.289 1.00 96.62 128 ARG A C 1
ATOM 1044 O O . ARG A 1 128 ? 1.395 4.425 -9.408 1.00 96.62 128 ARG A O 1
ATOM 1051 N N . VAL A 1 129 ? -0.635 3.954 -10.272 1.00 97.81 129 VAL A N 1
ATOM 1052 C CA . VAL A 1 129 ? -1.088 3.067 -9.191 1.00 97.81 129 VAL A CA 1
ATOM 1053 C C . VAL A 1 129 ? -1.465 1.678 -9.698 1.00 97.81 129 VAL A C 1
ATOM 1055 O O . VAL A 1 129 ? -1.767 1.472 -10.872 1.00 97.81 129 VAL A O 1
ATOM 1058 N N . ALA A 1 130 ? -1.441 0.709 -8.793 1.00 96.56 130 ALA A N 1
ATOM 1059 C CA . ALA A 1 130 ? -1.849 -0.666 -9.027 1.00 96.56 130 ALA A CA 1
ATOM 1060 C C . ALA A 1 130 ? -3.185 -0.967 -8.348 1.00 96.56 130 ALA A C 1
ATOM 1062 O O . ALA A 1 130 ? -3.474 -0.438 -7.276 1.00 96.56 130 ALA A O 1
ATOM 1063 N N . GLU A 1 131 ? -3.970 -1.876 -8.917 1.00 96.12 131 GLU A N 1
ATOM 1064 C CA . GLU A 1 131 ? -5.209 -2.383 -8.320 1.00 96.12 131 GLU A CA 1
ATOM 1065 C C . GLU A 1 131 ? -4.905 -3.402 -7.213 1.00 96.12 131 GLU A C 1
ATOM 1067 O O . GLU A 1 131 ? -5.241 -4.583 -7.288 1.00 96.12 131 GLU A O 1
ATOM 1072 N N . ARG A 1 132 ? -4.209 -2.918 -6.184 1.00 95.94 132 ARG A N 1
ATOM 1073 C CA . ARG A 1 132 ? -3.798 -3.625 -4.974 1.00 95.94 132 ARG A CA 1
ATOM 1074 C C . ARG A 1 132 ? -4.350 -2.909 -3.754 1.00 95.94 132 ARG A C 1
ATOM 1076 O O . ARG A 1 132 ? -4.376 -1.676 -3.721 1.00 95.94 132 ARG A O 1
ATOM 1083 N N . PHE A 1 133 ? -4.709 -3.682 -2.740 1.00 97.00 133 PHE A N 1
ATOM 1084 C CA . PHE A 1 133 ? -5.087 -3.199 -1.429 1.00 97.00 133 PHE A CA 1
ATOM 1085 C C . PHE A 1 133 ? -4.488 -4.037 -0.302 1.00 97.00 133 PHE A C 1
ATOM 1087 O O . PHE A 1 133 ? -4.174 -5.214 -0.452 1.00 97.00 133 PHE A O 1
ATOM 1094 N N . GLU A 1 134 ? -4.383 -3.417 0.861 1.00 97.19 134 GLU A N 1
ATOM 1095 C CA . GLU A 1 134 ? -4.057 -4.050 2.131 1.00 97.19 134 GLU A CA 1
ATOM 1096 C C . GLU A 1 134 ? -5.084 -3.600 3.166 1.00 97.19 134 GLU A C 1
ATOM 1098 O O . GLU A 1 134 ? -5.649 -2.511 3.052 1.00 97.19 134 GLU A O 1
ATOM 1103 N N . VAL A 1 135 ? -5.350 -4.430 4.172 1.00 97.19 135 VAL A N 1
ATOM 1104 C CA . VAL A 1 135 ? -6.258 -4.076 5.270 1.00 97.19 135 VAL A CA 1
ATOM 1105 C C . VAL A 1 135 ? -5.559 -4.169 6.613 1.00 97.19 135 VAL A C 1
ATOM 1107 O O . VAL A 1 135 ? -4.933 -5.177 6.948 1.00 97.19 135 VAL A O 1
ATOM 1110 N N . TYR A 1 136 ? -5.708 -3.101 7.392 1.00 96.88 136 TYR A N 1
ATOM 1111 C CA . TYR A 1 136 ? -5.077 -2.911 8.689 1.00 96.88 136 TYR A CA 1
ATOM 1112 C C . TYR A 1 136 ? -6.126 -2.798 9.782 1.00 96.88 136 TYR A C 1
ATOM 1114 O O . TYR A 1 136 ? -7.106 -2.064 9.644 1.00 96.88 136 TYR A O 1
ATOM 1122 N N . TYR A 1 137 ? -5.901 -3.476 10.902 1.00 96.44 137 TYR A N 1
ATOM 1123 C CA . TYR A 1 137 ? -6.722 -3.305 12.092 1.00 96.44 137 TYR A CA 1
ATOM 1124 C C . TYR A 1 137 ? -5.903 -3.530 13.362 1.00 96.44 137 TYR A C 1
ATOM 1126 O O . TYR A 1 137 ? -5.125 -4.474 13.456 1.00 96.44 137 TYR A O 1
ATOM 1134 N N . LYS A 1 138 ? -6.063 -2.640 14.346 1.00 94.62 138 LYS A N 1
ATOM 1135 C CA . LYS A 1 138 ? -5.380 -2.648 15.648 1.00 94.62 138 LYS A CA 1
ATOM 1136 C C . LYS A 1 138 ? -3.855 -2.792 15.538 1.00 94.62 138 LYS A C 1
ATOM 1138 O O . LYS A 1 138 ? -3.233 -3.522 16.306 1.00 94.62 138 LYS A O 1
ATOM 1143 N N . GLY A 1 139 ? -3.258 -2.071 14.583 1.00 90.06 139 GLY A N 1
ATOM 1144 C CA . GLY A 1 139 ? -1.810 -2.068 14.339 1.00 90.06 139 GLY A CA 1
ATOM 1145 C C . GLY A 1 139 ? -1.285 -3.332 13.654 1.00 90.06 139 GLY A C 1
ATOM 1146 O O . GLY A 1 139 ? -0.097 -3.632 13.745 1.00 90.06 139 GLY A O 1
ATOM 1147 N N . ILE A 1 140 ? -2.166 -4.104 13.015 1.00 90.88 140 ILE A N 1
ATOM 1148 C CA . ILE A 1 140 ? -1.828 -5.359 12.353 1.00 90.88 140 ILE A CA 1
ATOM 1149 C C . ILE A 1 140 ? -2.330 -5.318 10.909 1.00 90.88 140 ILE A C 1
ATOM 1151 O O . ILE A 1 140 ? -3.515 -5.101 10.671 1.00 90.88 140 ILE A O 1
ATOM 1155 N N . GLU A 1 141 ? -1.440 -5.587 9.952 1.00 93.31 141 GLU A N 1
ATOM 1156 C CA . GLU A 1 141 ? -1.818 -5.964 8.584 1.00 93.31 141 GLU A CA 1
ATOM 1157 C C . GLU A 1 141 ? -2.484 -7.349 8.615 1.00 93.31 141 GLU A C 1
ATOM 1159 O O . GLU A 1 141 ? -1.868 -8.336 9.046 1.00 93.31 141 GLU A O 1
ATOM 1164 N N . LEU A 1 142 ? -3.751 -7.412 8.202 1.00 92.12 142 LEU A N 1
ATOM 1165 C CA . LEU A 1 142 ? -4.562 -8.628 8.215 1.00 92.12 142 LEU A CA 1
ATOM 1166 C C . LEU A 1 142 ? -4.544 -9.350 6.866 1.00 92.12 142 LEU A C 1
ATOM 1168 O O . LEU A 1 142 ? -4.485 -10.581 6.839 1.00 92.12 142 LEU A O 1
ATOM 1172 N N . ALA A 1 143 ? -4.610 -8.615 5.756 1.00 92.88 143 ALA A N 1
ATOM 1173 C CA . ALA A 1 143 ? -4.631 -9.206 4.423 1.00 92.88 143 ALA A CA 1
ATOM 1174 C C . ALA A 1 143 ? -4.079 -8.263 3.351 1.00 92.88 143 ALA A C 1
ATOM 1176 O O . ALA A 1 143 ? -4.107 -7.042 3.507 1.00 92.88 143 ALA A O 1
ATOM 1177 N N . ASN A 1 144 ? -3.646 -8.870 2.249 1.00 92.69 144 ASN A N 1
ATOM 1178 C CA . ASN A 1 144 ? -3.159 -8.228 1.037 1.00 92.69 144 ASN A CA 1
ATOM 1179 C C . ASN A 1 144 ? -3.929 -8.805 -0.149 1.00 92.69 144 ASN A C 1
ATOM 1181 O O . ASN A 1 144 ? -3.967 -10.024 -0.302 1.00 92.69 144 ASN A O 1
ATOM 1185 N N . GLY A 1 145 ? -4.563 -7.971 -0.961 1.00 92.81 145 GLY A N 1
ATOM 1186 C CA . GLY A 1 145 ? -5.350 -8.416 -2.105 1.00 92.81 145 GLY A CA 1
ATOM 1187 C C . GLY A 1 145 ? -5.138 -7.542 -3.321 1.00 92.81 145 GLY A C 1
ATOM 1188 O O . GLY A 1 145 ? -4.685 -6.404 -3.222 1.00 92.81 145 GLY A O 1
ATOM 1189 N N . PHE A 1 146 ? -5.428 -8.082 -4.495 1.00 92.12 146 PHE A N 1
ATOM 1190 C CA . PHE A 1 146 ? -5.236 -7.368 -5.750 1.00 92.12 146 PHE A CA 1
ATOM 1191 C C . PHE A 1 146 ? -6.075 -7.959 -6.879 1.00 92.12 146 PHE A C 1
ATOM 1193 O O . PHE A 1 146 ? -6.490 -9.117 -6.840 1.00 92.12 146 PHE A O 1
ATOM 1200 N N . HIS A 1 147 ? -6.315 -7.148 -7.905 1.00 89.69 147 HIS A N 1
ATOM 1201 C CA . HIS A 1 147 ? -6.804 -7.622 -9.192 1.00 89.69 147 HIS A CA 1
ATOM 1202 C C . HIS A 1 147 ? -5.625 -8.206 -9.983 1.00 89.69 147 HIS A C 1
ATOM 1204 O O . HIS A 1 147 ? -4.675 -7.494 -10.313 1.00 89.69 147 HIS A O 1
ATOM 1210 N N . GLU A 1 148 ? -5.662 -9.513 -10.245 1.00 86.94 148 GLU A N 1
ATOM 1211 C CA . GLU A 1 148 ? -4.531 -10.283 -10.777 1.00 86.94 148 GLU A CA 1
ATOM 1212 C C . GLU A 1 148 ? -4.123 -9.876 -12.188 1.00 86.94 148 GLU A C 1
ATOM 1214 O O . GLU A 1 148 ? -4.956 -9.774 -13.091 1.00 86.94 148 GLU A O 1
ATOM 1219 N N . LEU A 1 149 ? -2.821 -9.726 -12.418 1.00 86.81 149 LEU A N 1
ATOM 1220 C CA . LEU A 1 149 ? -2.256 -9.491 -13.739 1.00 86.81 149 LEU A CA 1
ATOM 1221 C C . LEU A 1 149 ? -2.458 -10.708 -14.648 1.00 86.81 149 LEU A C 1
ATOM 1223 O O . LEU A 1 149 ? -1.857 -11.761 -14.451 1.00 86.81 149 LEU A O 1
ATOM 1227 N N . THR A 1 150 ? -3.244 -10.537 -15.713 1.00 83.81 150 THR A N 1
ATOM 1228 C CA . THR A 1 150 ? -3.526 -11.622 -16.667 1.00 83.81 150 THR A CA 1
ATOM 1229 C C . THR A 1 150 ? -2.544 -11.717 -17.837 1.00 83.81 150 THR A C 1
ATOM 1231 O O . THR A 1 150 ? -2.535 -12.732 -18.536 1.00 83.81 150 THR A O 1
ATOM 1234 N N . ASP A 1 151 ? -1.741 -10.678 -18.113 1.00 84.81 151 ASP A N 1
ATOM 1235 C CA . ASP A 1 151 ? -0.746 -10.732 -19.195 1.00 84.81 151 ASP A CA 1
ATOM 1236 C C . ASP A 1 151 ? 0.519 -11.461 -18.716 1.00 84.81 151 ASP A C 1
ATOM 1238 O O . ASP A 1 151 ? 1.368 -10.914 -18.010 1.00 84.81 151 ASP A O 1
ATOM 1242 N N . ALA A 1 152 ? 0.668 -12.712 -19.157 1.00 83.56 152 ALA A N 1
ATOM 1243 C CA . ALA A 1 152 ? 1.816 -13.554 -18.833 1.00 83.56 152 ALA A CA 1
ATOM 1244 C C . ALA A 1 152 ? 3.166 -12.966 -19.291 1.00 83.56 152 ALA A C 1
ATOM 1246 O O . ALA A 1 152 ? 4.201 -13.246 -18.682 1.00 83.56 152 ALA A O 1
ATOM 1247 N N . ARG A 1 153 ? 3.196 -12.158 -20.361 1.00 86.31 153 ARG A N 1
ATOM 1248 C CA . ARG A 1 153 ? 4.430 -11.493 -20.812 1.00 86.31 153 ARG A CA 1
ATOM 1249 C C . ARG A 1 153 ? 4.805 -10.378 -19.853 1.00 86.31 153 ARG A C 1
ATOM 1251 O O . ARG A 1 153 ? 5.973 -10.277 -19.489 1.00 86.31 153 ARG A O 1
ATOM 1258 N N . GLU A 1 154 ? 3.833 -9.576 -19.431 1.00 85.06 154 GLU A N 1
ATOM 1259 C CA . GLU A 1 154 ? 4.067 -8.527 -18.440 1.00 85.06 154 GLU A CA 1
ATOM 1260 C C . GLU A 1 154 ? 4.509 -9.130 -17.101 1.00 85.06 154 GLU A C 1
ATOM 1262 O O . GLU A 1 154 ? 5.513 -8.697 -16.536 1.00 85.06 154 GLU A O 1
ATOM 1267 N N . GLN A 1 155 ? 3.844 -10.193 -16.646 1.00 84.31 155 GLN A N 1
ATOM 1268 C CA . GLN A 1 155 ? 4.209 -10.897 -15.416 1.00 84.31 155 GLN A CA 1
ATOM 1269 C C . GLN A 1 155 ? 5.655 -11.410 -15.469 1.00 84.31 155 GLN A C 1
ATOM 1271 O O . GLN A 1 155 ? 6.442 -11.184 -14.549 1.00 84.31 155 GLN A O 1
ATOM 1276 N N . ARG A 1 156 ? 6.051 -12.028 -16.589 1.00 85.69 156 ARG A N 1
ATOM 1277 C CA . ARG A 1 156 ? 7.432 -12.473 -16.797 1.00 85.69 156 ARG A CA 1
ATOM 1278 C C . ARG A 1 156 ? 8.431 -11.316 -16.754 1.00 85.69 156 ARG A C 1
ATOM 1280 O O . ARG A 1 156 ? 9.475 -11.447 -16.117 1.00 85.69 156 ARG A O 1
ATOM 1287 N N . LEU A 1 157 ? 8.130 -10.196 -17.412 1.00 86.81 157 LEU A N 1
ATOM 1288 C CA . LEU A 1 157 ? 9.000 -9.016 -17.397 1.00 86.81 157 LEU A CA 1
ATOM 1289 C C . LEU A 1 157 ? 9.195 -8.480 -15.972 1.00 86.81 157 LEU A C 1
ATOM 1291 O O . LEU A 1 157 ? 10.316 -8.106 -15.622 1.00 86.81 157 LEU A O 1
ATOM 1295 N N . ARG A 1 158 ? 8.145 -8.488 -15.141 1.00 86.25 158 ARG A N 1
ATOM 1296 C CA . ARG A 1 158 ? 8.230 -8.105 -13.723 1.00 86.25 158 ARG A CA 1
ATOM 1297 C C . ARG A 1 158 ? 9.125 -9.059 -12.930 1.00 86.25 158 ARG A C 1
ATOM 1299 O O . ARG A 1 158 ? 10.045 -8.594 -12.264 1.00 86.25 158 ARG A O 1
ATOM 1306 N N . PHE A 1 159 ? 8.982 -10.375 -13.100 1.00 86.88 159 PHE A N 1
ATOM 1307 C CA . PHE A 1 159 ? 9.880 -11.343 -12.454 1.00 86.88 159 PHE A CA 1
ATOM 1308 C C . PHE A 1 159 ? 11.354 -11.175 -12.867 1.00 86.88 159 PHE A C 1
ATOM 1310 O O . PHE A 1 159 ? 12.261 -11.268 -12.037 1.00 86.88 159 PHE A O 1
ATOM 1317 N N . GLU A 1 160 ? 11.622 -10.887 -14.143 1.00 8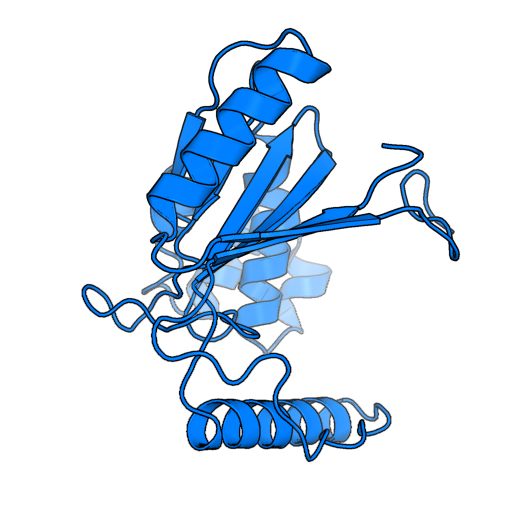9.81 160 GLU A N 1
ATOM 1318 C CA . GLU A 1 160 ? 12.978 -10.591 -14.627 1.00 89.81 160 GLU A CA 1
ATOM 1319 C C . GLU A 1 160 ? 13.527 -9.276 -14.037 1.00 89.81 160 GLU A C 1
ATOM 1321 O O . GLU A 1 160 ? 14.723 -9.162 -13.754 1.00 89.81 160 GLU A O 1
ATOM 1326 N N . GLN A 1 161 ? 12.679 -8.264 -13.829 1.00 87.19 161 GLN A N 1
ATOM 1327 C CA . GLN A 1 161 ? 13.053 -7.034 -13.122 1.00 87.19 161 GLN A CA 1
ATOM 1328 C C . GLN A 1 161 ? 13.352 -7.292 -11.641 1.00 87.19 161 GLN A C 1
ATOM 1330 O O . GLN A 1 161 ? 14.386 -6.831 -11.152 1.00 87.19 161 GLN A O 1
ATOM 1335 N N . ASP A 1 162 ? 12.531 -8.080 -10.950 1.00 86.44 162 ASP A N 1
ATOM 1336 C CA . ASP A 1 162 ? 12.748 -8.427 -9.545 1.00 86.44 162 ASP A CA 1
ATOM 1337 C C . ASP A 1 162 ? 14.051 -9.200 -9.349 1.00 86.44 162 ASP A C 1
ATOM 1339 O O . ASP A 1 162 ? 14.834 -8.878 -8.456 1.00 86.44 162 ASP A O 1
ATOM 1343 N N . ASN A 1 163 ? 14.366 -10.154 -10.230 1.00 89.38 163 ASN A N 1
ATOM 1344 C CA . ASN A 1 163 ? 15.649 -10.858 -10.185 1.00 89.38 163 ASN A CA 1
ATOM 1345 C C . ASN A 1 163 ? 16.849 -9.927 -10.404 1.00 89.38 163 ASN A C 1
ATOM 1347 O O . ASN A 1 163 ? 17.876 -10.097 -9.742 1.00 89.38 163 ASN A O 1
ATOM 1351 N N . ARG A 1 164 ? 16.723 -8.905 -11.263 1.00 90.50 164 ARG A N 1
ATOM 1352 C CA . ARG A 1 164 ? 17.756 -7.865 -11.412 1.00 90.50 164 ARG A CA 1
ATOM 1353 C C . ARG A 1 164 ? 17.910 -7.030 -10.139 1.00 90.50 164 ARG A C 1
ATOM 1355 O O . ARG A 1 164 ? 19.041 -6.829 -9.699 1.00 90.50 164 ARG A O 1
ATOM 1362 N N . LYS A 1 165 ? 16.806 -6.608 -9.509 1.00 86.94 165 LYS A N 1
ATOM 1363 C CA . LYS A 1 165 ? 16.829 -5.893 -8.217 1.00 86.94 165 LYS A CA 1
ATOM 1364 C C . LYS A 1 165 ? 17.468 -6.747 -7.115 1.00 86.94 165 LYS A C 1
ATOM 1366 O O . LYS A 1 165 ? 18.314 -6.259 -6.370 1.00 86.94 165 LYS A O 1
ATOM 1371 N N . ARG A 1 166 ? 17.122 -8.037 -7.038 1.00 88.56 166 ARG A N 1
ATOM 1372 C CA . ARG A 1 166 ? 17.712 -8.998 -6.089 1.00 88.56 166 ARG A CA 1
ATOM 1373 C C . ARG A 1 166 ? 19.216 -9.142 -6.298 1.00 88.56 166 ARG A C 1
ATOM 1375 O O . ARG A 1 166 ? 19.961 -9.012 -5.333 1.00 88.56 166 ARG A O 1
ATOM 1382 N N . ALA A 1 167 ? 19.660 -9.330 -7.540 1.00 90.94 167 ALA A N 1
ATOM 1383 C CA . ALA A 1 167 ? 21.080 -9.435 -7.869 1.00 90.94 167 ALA A CA 1
ATOM 1384 C C . ALA A 1 167 ? 21.859 -8.160 -7.500 1.00 90.94 167 ALA A C 1
ATOM 1386 O O . ALA A 1 167 ? 22.931 -8.258 -6.908 1.00 90.94 167 ALA A O 1
ATOM 1387 N N . ALA A 1 168 ? 21.300 -6.974 -7.770 1.00 89.00 168 ALA A N 1
ATOM 1388 C CA . ALA A 1 168 ? 21.901 -5.696 -7.377 1.00 89.00 168 ALA A CA 1
ATOM 1389 C C . ALA A 1 168 ? 22.046 -5.545 -5.850 1.00 89.00 168 ALA A C 1
ATOM 1391 O O . ALA A 1 168 ? 22.983 -4.907 -5.381 1.00 89.00 168 ALA A O 1
ATOM 1392 N N . ARG A 1 169 ? 21.154 -6.176 -5.073 1.00 85.94 169 ARG A N 1
ATOM 1393 C CA . ARG A 1 169 ? 21.201 -6.236 -3.601 1.00 85.94 169 ARG A CA 1
ATOM 1394 C C . ARG A 1 169 ? 22.008 -7.431 -3.061 1.00 85.94 169 ARG A C 1
ATOM 1396 O O . ARG A 1 169 ? 21.979 -7.688 -1.862 1.00 85.94 169 ARG A O 1
ATOM 1403 N N . GLY A 1 170 ? 22.693 -8.192 -3.921 1.00 89.25 170 GLY A N 1
ATOM 1404 C CA . GLY A 1 170 ? 23.465 -9.378 -3.524 1.00 89.25 170 GLY A CA 1
ATOM 1405 C 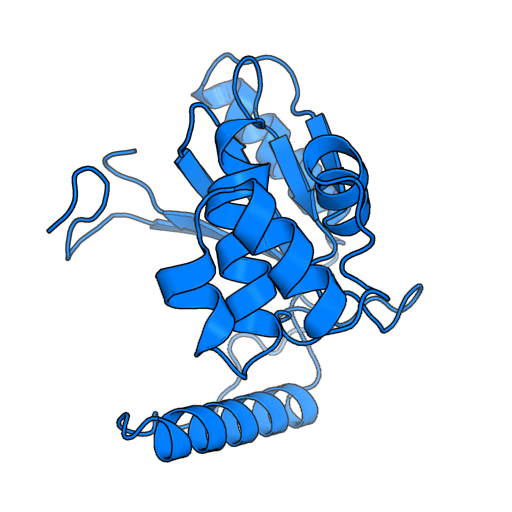C . GLY A 1 170 ? 22.614 -10.566 -3.050 1.00 89.25 170 GLY A C 1
ATOM 1406 O O . GLY A 1 170 ? 23.126 -11.469 -2.392 1.00 89.25 170 GLY A O 1
ATOM 1407 N N . LEU A 1 171 ? 21.316 -10.578 -3.361 1.00 88.50 171 LEU A N 1
ATOM 1408 C CA . LEU A 1 171 ? 20.384 -11.641 -2.985 1.00 88.50 171 LEU A CA 1
ATOM 1409 C C . LEU A 1 171 ? 20.327 -12.738 -4.063 1.00 88.50 171 LEU A C 1
ATOM 1411 O O . LEU A 1 171 ? 20.445 -12.440 -5.255 1.00 88.50 171 LEU A O 1
ATOM 1415 N N . PRO A 1 172 ? 20.066 -14.005 -3.683 1.00 86.75 172 PRO A N 1
ATOM 1416 C CA . PRO A 1 172 ? 19.919 -15.089 -4.649 1.00 86.75 172 PRO A CA 1
ATOM 1417 C C . PRO A 1 172 ? 18.711 -14.840 -5.556 1.00 86.75 172 PRO A C 1
ATOM 1419 O O . PRO A 1 172 ? 17.633 -14.473 -5.075 1.00 86.75 172 PRO A O 1
ATOM 1422 N N . GLN A 1 173 ? 18.877 -15.051 -6.860 1.00 90.12 173 GLN A N 1
ATOM 1423 C CA . GLN A 1 173 ? 17.780 -14.983 -7.828 1.00 90.12 173 GLN A CA 1
ATOM 1424 C C . GLN A 1 173 ? 16.812 -16.153 -7.624 1.00 90.12 173 GLN A C 1
ATOM 1426 O O . GLN A 1 173 ? 17.217 -17.235 -7.199 1.00 90.12 173 GLN A O 1
ATOM 1431 N N . GLN A 1 174 ? 15.536 -15.924 -7.918 1.00 86.75 174 GLN A N 1
ATOM 1432 C CA . GLN A 1 174 ? 14.495 -16.944 -7.847 1.00 86.75 174 GLN A CA 1
ATOM 1433 C C . GLN A 1 174 ? 14.214 -17.504 -9.247 1.00 86.75 174 GLN A C 1
ATOM 1435 O O . GLN A 1 174 ? 14.186 -16.733 -10.214 1.00 86.75 174 GLN A O 1
ATOM 1440 N N . PRO A 1 175 ? 14.003 -18.823 -9.392 1.00 86.12 175 PRO A N 1
ATOM 1441 C CA . PRO A 1 175 ? 13.535 -19.393 -10.647 1.00 86.12 175 PRO A CA 1
ATOM 1442 C C . PRO A 1 175 ? 12.210 -18.740 -11.051 1.00 86.12 175 PRO A C 1
ATOM 1444 O O . PRO A 1 175 ? 11.284 -18.670 -10.249 1.00 86.12 175 PRO A O 1
ATOM 1447 N N . ILE A 1 176 ? 12.123 -18.261 -12.290 1.00 81.69 176 ILE A N 1
ATOM 1448 C CA . ILE A 1 176 ? 10.861 -17.757 -12.835 1.00 81.69 176 ILE A CA 1
ATOM 1449 C C . ILE A 1 176 ? 10.021 -18.969 -13.213 1.00 81.69 176 ILE A C 1
ATOM 1451 O O . ILE A 1 176 ? 10.442 -19.767 -14.061 1.00 81.69 176 ILE A O 1
ATOM 1455 N N . ASP A 1 177 ? 8.862 -19.114 -12.575 1.00 69.25 177 ASP A N 1
ATOM 1456 C CA . ASP A 1 177 ? 7.956 -20.209 -12.883 1.00 69.25 177 ASP A CA 1
ATOM 1457 C C . ASP A 1 177 ? 7.467 -20.089 -14.334 1.00 69.25 177 ASP A C 1
ATOM 1459 O O . ASP A 1 177 ? 7.104 -19.012 -14.814 1.00 69.25 177 ASP A O 1
ATOM 1463 N N . LYS A 1 178 ? 7.529 -21.197 -15.074 1.00 59.34 178 LYS A N 1
ATOM 1464 C CA . LYS A 1 178 ? 7.175 -21.228 -16.503 1.00 59.34 178 LYS A CA 1
ATOM 1465 C C . LYS A 1 178 ? 5.671 -21.388 -16.715 1.00 59.34 178 LYS A C 1
ATOM 1467 O O . LYS A 1 178 ? 5.214 -21.237 -17.849 1.00 59.34 178 LYS A O 1
ATOM 1472 N N . GLN A 1 179 ? 4.920 -21.706 -15.661 1.00 52.34 179 GLN A N 1
ATOM 1473 C CA . GLN A 1 179 ? 3.465 -21.761 -15.679 1.00 52.34 179 GLN A CA 1
ATOM 1474 C C . GLN A 1 179 ? 2.911 -20.600 -14.843 1.00 52.34 179 GLN A C 1
ATOM 1476 O O . GLN A 1 179 ? 3.128 -20.585 -13.634 1.00 52.34 179 GLN A O 1
ATOM 1481 N N . PRO A 1 180 ? 2.206 -19.623 -15.442 1.00 51.38 180 PRO A N 1
ATOM 1482 C CA . PRO A 1 180 ? 1.473 -18.650 -14.646 1.00 51.38 180 PRO A CA 1
ATOM 1483 C C . PRO A 1 180 ? 0.404 -19.388 -13.832 1.00 51.38 180 PRO A C 1
ATOM 1485 O O . PRO A 1 180 ? -0.292 -20.265 -14.358 1.00 51.38 180 PRO A O 1
ATOM 1488 N N . ALA A 1 181 ? 0.271 -19.045 -12.552 1.00 47.56 181 ALA A N 1
ATOM 1489 C CA . ALA A 1 181 ? -0.837 -19.517 -11.736 1.00 47.56 181 ALA A CA 1
ATOM 1490 C C . ALA A 1 181 ? -2.150 -18.998 -12.352 1.00 47.56 181 ALA A C 1
ATOM 1492 O O . ALA A 1 181 ? -2.412 -17.803 -12.356 1.00 47.56 181 ALA A O 1
ATOM 1493 N N . GLY A 1 182 ? -2.956 -19.896 -12.925 1.00 43.91 182 GLY A N 1
ATOM 1494 C CA . GLY A 1 182 ? -4.335 -19.600 -13.326 1.00 43.91 182 GLY A CA 1
ATOM 1495 C C . GLY A 1 182 ? -4.508 -18.984 -14.718 1.00 43.91 182 GLY A C 1
ATOM 1496 O O . GLY A 1 182 ? -4.744 -17.792 -14.882 1.00 43.91 182 GLY A O 1
ATOM 1497 N N . GLY A 1 183 ? -4.512 -19.830 -15.749 1.00 38.88 183 GLY A N 1
ATOM 1498 C CA . GLY A 1 183 ? -5.071 -19.474 -17.052 1.00 38.88 183 GLY A CA 1
ATOM 1499 C C . GLY A 1 183 ? -6.601 -19.432 -17.013 1.00 38.88 183 GLY A C 1
ATOM 1500 O O . GLY A 1 183 ? -7.246 -20.420 -17.349 1.00 38.88 183 GLY A O 1
ATOM 1501 N N . THR A 1 184 ? -7.197 -18.293 -16.663 1.00 38.72 184 THR A N 1
ATOM 1502 C CA . THR A 1 184 ? -8.631 -18.037 -16.883 1.00 38.72 184 THR A CA 1
ATOM 1503 C C . THR A 1 184 ? -8.843 -16.637 -17.448 1.00 38.72 184 THR A C 1
ATOM 1505 O O . THR A 1 184 ? -8.339 -15.651 -16.921 1.00 38.72 184 THR A O 1
ATOM 1508 N N . ARG A 1 185 ? -9.576 -16.550 -18.568 1.00 37.09 185 ARG A N 1
ATOM 1509 C CA . ARG A 1 185 ? -9.983 -15.279 -19.182 1.00 37.09 185 ARG A CA 1
ATOM 1510 C C . ARG A 1 185 ? -10.940 -14.566 -18.222 1.00 37.09 185 ARG A C 1
ATOM 1512 O O . ARG A 1 185 ? -12.018 -15.087 -17.955 1.00 37.09 185 ARG A O 1
ATOM 1519 N N . GLY A 1 186 ? -10.524 -13.399 -17.735 1.00 44.16 186 GLY A N 1
ATOM 1520 C CA . GLY A 1 186 ? -11.151 -12.669 -16.631 1.00 44.16 186 GLY A CA 1
ATOM 1521 C C . GLY A 1 186 ? -10.319 -12.877 -15.371 1.00 44.16 186 GLY A C 1
ATOM 1522 O O . GLY A 1 186 ? -10.539 -13.852 -14.657 1.00 44.16 186 GLY A O 1
ATOM 1523 N N . GLY A 1 187 ? -9.317 -12.017 -15.164 1.00 43.28 187 GLY A N 1
ATOM 1524 C CA . GLY A 1 187 ? -8.379 -12.142 -14.049 1.00 43.28 187 GLY A CA 1
ATOM 1525 C C . GLY A 1 187 ? -9.129 -12.253 -12.725 1.00 43.28 187 GLY A C 1
ATOM 1526 O O . GLY A 1 187 ? -10.060 -11.477 -12.504 1.00 43.28 187 GLY A O 1
ATOM 1527 N N . PRO A 1 188 ? -8.825 -13.246 -11.877 1.00 52.91 188 PRO A N 1
ATOM 1528 C CA . PRO A 1 188 ? -9.439 -13.297 -10.565 1.00 52.91 188 PRO A CA 1
ATOM 1529 C C . PRO A 1 188 ? -8.946 -12.125 -9.709 1.00 52.91 188 PRO A C 1
ATOM 1531 O O . PRO A 1 188 ? -7.812 -11.683 -9.843 1.00 52.91 188 PRO A O 1
ATOM 1534 N N . ALA A 1 189 ? -9.778 -11.627 -8.802 1.00 57.81 189 ALA A N 1
ATOM 1535 C CA . ALA A 1 189 ? -9.265 -10.874 -7.666 1.00 57.81 189 ALA A CA 1
ATOM 1536 C C . ALA A 1 189 ? -8.767 -11.896 -6.629 1.00 57.81 189 ALA A C 1
ATOM 1538 O O . ALA A 1 189 ? -9.527 -12.799 -6.260 1.00 57.81 189 ALA A O 1
ATOM 1539 N N . GLY A 1 190 ? -7.499 -11.805 -6.231 1.00 58.41 190 GLY A N 1
ATOM 1540 C CA . GLY A 1 190 ? -6.862 -12.684 -5.248 1.00 58.41 190 GLY A CA 1
ATOM 1541 C C . GLY A 1 190 ? -6.721 -11.979 -3.902 1.00 58.41 190 GLY A C 1
ATOM 1542 O O . GLY A 1 190 ? -6.411 -10.788 -3.856 1.00 58.41 190 GLY A O 1
ATOM 1543 N N . LEU A 1 191 ? -6.953 -12.698 -2.802 1.00 57.41 191 LEU A N 1
ATOM 1544 C CA . LEU A 1 191 ? -6.645 -12.219 -1.453 1.00 57.41 191 LEU A CA 1
ATOM 1545 C C . LEU A 1 191 ? -5.726 -13.198 -0.741 1.00 57.41 191 LEU A C 1
ATOM 1547 O O . LEU A 1 191 ? -6.076 -14.359 -0.574 1.00 57.41 191 LEU A O 1
ATOM 1551 N N . LEU A 1 192 ? -4.622 -12.691 -0.210 1.00 59.38 192 LEU A N 1
ATOM 1552 C CA . LEU A 1 192 ? -3.731 -13.381 0.702 1.00 59.38 192 LEU A CA 1
ATOM 1553 C C . LEU A 1 192 ? -3.955 -12.877 2.134 1.00 59.38 192 LEU A C 1
ATOM 1555 O O . LEU A 1 192 ? -3.541 -11.773 2.494 1.00 59.38 192 LEU A O 1
ATOM 1559 N N . ARG A 1 193 ? -4.576 -13.689 2.993 1.00 57.44 193 ARG A N 1
ATOM 1560 C CA . ARG A 1 193 ? -4.715 -13.393 4.428 1.00 57.44 193 ARG A CA 1
ATOM 1561 C C . ARG A 1 193 ? -3.785 -14.287 5.239 1.00 57.44 193 ARG A C 1
ATOM 1563 O O . ARG A 1 193 ? -3.994 -15.496 5.306 1.00 57.44 193 ARG A O 1
ATOM 1570 N N . ARG A 1 194 ? -2.805 -13.712 5.940 1.00 49.72 194 ARG A N 1
ATOM 1571 C CA . ARG A 1 194 ? -2.015 -14.459 6.936 1.00 49.72 194 ARG A CA 1
ATOM 1572 C C . ARG A 1 194 ? -2.880 -14.702 8.178 1.00 49.72 194 ARG A C 1
ATOM 1574 O O . ARG A 1 194 ? -3.354 -13.746 8.778 1.00 49.72 194 ARG A O 1
ATOM 1581 N N . GLY A 1 195 ? -3.071 -15.947 8.609 1.00 41.50 195 GLY A N 1
ATOM 1582 C CA . GLY A 1 195 ? -3.834 -16.239 9.825 1.00 41.50 195 GLY A CA 1
ATOM 1583 C C . GLY A 1 195 ? -3.640 -17.628 10.432 1.00 41.50 195 GLY A C 1
ATOM 1584 O O . GLY A 1 195 ? -4.183 -18.591 9.920 1.00 41.50 195 GLY A O 1
ATOM 1585 N N . ALA A 1 196 ? -2.968 -17.694 11.586 1.00 34.78 196 ALA A N 1
ATOM 1586 C CA . ALA A 1 196 ? -3.420 -18.362 12.822 1.00 34.78 196 ALA A CA 1
ATOM 1587 C C . ALA A 1 196 ? -2.465 -17.906 13.943 1.00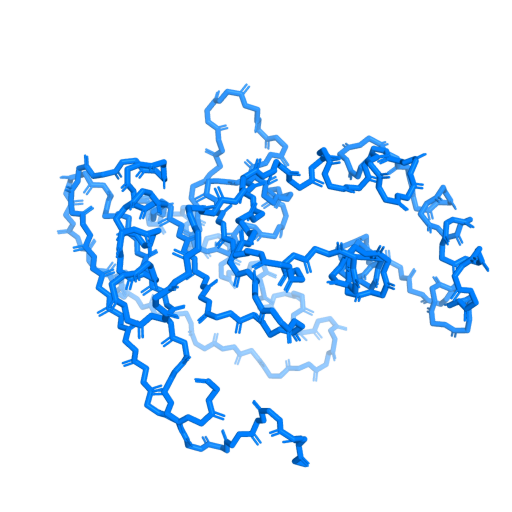 34.78 196 ALA A C 1
ATOM 1589 O O . ALA A 1 196 ? -1.455 -18.546 14.221 1.00 34.78 196 ALA A O 1
ATOM 1590 N N . GLY A 1 197 ? -2.713 -16.711 14.485 1.00 46.25 197 GLY A N 1
ATOM 1591 C CA . GLY A 1 197 ? -1.847 -16.049 15.475 1.00 46.25 197 GLY A CA 1
ATOM 1592 C C . GLY A 1 197 ? -1.904 -14.514 15.458 1.00 46.25 197 GLY A C 1
ATOM 1593 O O . GLY A 1 197 ? -1.204 -13.873 16.239 1.00 46.25 197 GLY A O 1
ATOM 1594 N N . ARG A 1 198 ? -2.716 -13.928 14.571 1.00 50.56 198 ARG A N 1
ATOM 1595 C CA . ARG A 1 198 ? -3.052 -12.505 14.489 1.00 50.56 198 ARG A CA 1
ATOM 1596 C C . ARG A 1 198 ? -4.565 -12.364 14.411 1.00 50.56 198 ARG A C 1
ATOM 1598 O O . ARG A 1 198 ? -5.174 -13.255 13.771 1.00 50.56 198 ARG A O 1
#

pLDDT: mean 87.57, std 15.24, range [34.78, 98.62]

Secondary structure (DSSP, 8-state):
--TT--SS--EEEEEETT--HHHHHHHHHHHHHHHH-PPPPEEEEHHHHHHHHHSS-TTT--HHHHHHHHHHTT-HHHHTT---HHHHHHHHIIIIIGGGSSSSS-EEEE--BGGG-TTBPBPSS-TTBBSEEEEEETTEEEEEEEEB---HHHHHHHHHHHHHHHHHTTPPPPPPPSS-S---SSPPEEEEEE-S--

Organism: Klebsiella variicola (NCBI:txid244366)

InterPro domains:
  IPR004364 Aminoacyl-tRNA synthetase, class II (D/K/N) [PF00152] (3-165)
  IPR045864 Class II Aminoacyl-tRNA synthetase/Biotinyl protein ligase (BPL) and lipoyl protein ligase (LPL) [G3DSA:3.30.930.10] (1-181)
  IPR045864 Class II Aminoacyl-tRNA synthetase/Biotinyl protein ligase (BPL) and lipoyl protein ligase (LPL) [SSF55681] (2-178)